Protein AF-A0AAT9GVG2-F1 (afdb_monomer)

Foldseek 3Di:
DDLLVLLLLLLVLLLLLLVLLLVLVVLVVVLVVVVVVVVVVCVVVVVVPPPDDDDDPPVVVVVCVPVVVVNPVSNVSSLVSNLSSLVSQLSSLVSCVVSVQPLVLLNVLSVLLNVLSVLQVVLVVVLVVVVVVLVVVVVVVCPPDVPCPPPDPVSVVSVVVSVVVSVVSNVSSVVSNLSSQLSNLVSQLSVCVRQVQVLSNVLSVQSNPPVRNSVSSVSNSVSSVVSSVVSVVVDDDDDDDDDDDDDDDDDDDDDDDDDDPDDPQKDWDDAWAQEQQQKIKTKIADQAKKFFQWKDWPPDPQIFRAKPPRIDHHGIDIMMTGSGHDPPDDAQDKIWMWIFIADPNDTDIDTHIYGYHD

Organism: NCBI:txid2049879

Mean predicted aligned error: 16.4 Å

Structure (mmCIF, N/CA/C/O backbone):
data_AF-A0AAT9GVG2-F1
#
_entry.id   AF-A0AAT9GVG2-F1
#
loop_
_atom_site.group_PDB
_atom_site.id
_atom_site.type_symbol
_atom_site.label_atom_id
_atom_site.label_alt_id
_atom_site.label_comp_id
_atom_site.label_asym_id
_atom_site.label_entity_id
_atom_site.label_seq_id
_atom_site.pdbx_PDB_ins_code
_atom_site.Cartn_x
_atom_site.Cartn_y
_atom_site.Cartn_z
_atom_site.occupancy
_atom_site.B_iso_or_equiv
_atom_site.auth_seq_id
_atom_site.auth_comp_id
_atom_site.auth_asym_id
_atom_site.auth_atom_id
_atom_site.pdbx_PDB_model_num
ATOM 1 N N . MET A 1 1 ? 10.529 4.374 26.647 1.00 57.53 1 MET A N 1
ATOM 2 C CA . MET A 1 1 ? 9.261 4.669 25.937 1.00 57.53 1 MET A CA 1
ATOM 3 C C . MET A 1 1 ? 8.290 3.541 26.241 1.00 57.53 1 MET A C 1
ATOM 5 O O . MET A 1 1 ? 8.747 2.407 26.276 1.00 57.53 1 MET A O 1
ATOM 9 N N . SER A 1 2 ? 7.011 3.816 26.514 1.00 78.25 2 SER A N 1
ATOM 10 C CA . SER A 1 2 ? 6.023 2.747 26.730 1.00 78.25 2 SER A CA 1
ATOM 11 C C . SER A 1 2 ? 5.858 1.912 25.454 1.00 78.25 2 SER A C 1
ATOM 13 O O . SER A 1 2 ? 5.931 2.456 24.349 1.00 78.25 2 SER A O 1
ATOM 15 N N . SER A 1 3 ? 5.631 0.603 25.593 1.00 78.50 3 SER A N 1
ATOM 16 C CA . SER A 1 3 ? 5.432 -0.319 24.461 1.00 78.50 3 SER A CA 1
ATOM 17 C C . SER A 1 3 ? 4.340 0.163 23.496 1.00 78.50 3 SER A C 1
ATOM 19 O O . SER A 1 3 ? 4.503 0.066 22.284 1.00 78.50 3 SER A O 1
ATOM 21 N N . GLN A 1 4 ? 3.290 0.803 24.015 1.00 83.69 4 GLN A N 1
ATOM 22 C CA . GLN A 1 4 ? 2.208 1.385 23.217 1.00 83.69 4 GLN A CA 1
ATOM 23 C C . GLN A 1 4 ? 2.653 2.569 22.344 1.00 83.69 4 GLN A C 1
ATOM 25 O O . GLN A 1 4 ? 2.167 2.722 21.226 1.00 83.69 4 GLN A O 1
ATOM 30 N N . ASN A 1 5 ? 3.598 3.400 22.800 1.00 88.69 5 ASN A N 1
ATOM 31 C CA . ASN A 1 5 ? 4.117 4.492 21.970 1.00 88.69 5 ASN A CA 1
ATOM 32 C C . ASN A 1 5 ? 4.885 3.942 20.763 1.00 88.69 5 ASN A C 1
ATOM 34 O O . ASN A 1 5 ? 4.764 4.477 19.662 1.00 88.69 5 ASN A O 1
ATOM 38 N N . VAL A 1 6 ? 5.633 2.851 20.957 1.00 93.00 6 VAL A N 1
ATOM 39 C CA . VAL A 1 6 ? 6.350 2.155 19.877 1.00 93.00 6 VAL A CA 1
ATOM 40 C C . VAL A 1 6 ? 5.365 1.490 18.913 1.00 93.00 6 VAL A C 1
ATOM 42 O O . VAL A 1 6 ? 5.553 1.565 17.698 1.00 93.00 6 VAL A O 1
ATOM 45 N N . GLU A 1 7 ? 4.292 0.901 19.442 1.00 94.50 7 GLU A N 1
ATOM 46 C CA . GLU A 1 7 ? 3.220 0.275 18.663 1.00 94.50 7 GLU A CA 1
ATOM 47 C C . GLU A 1 7 ? 2.503 1.292 17.771 1.00 94.50 7 GLU A C 1
ATOM 49 O O . GLU A 1 7 ? 2.402 1.114 16.554 1.00 94.50 7 GLU A O 1
ATOM 54 N N . LEU A 1 8 ? 2.082 2.411 18.364 1.00 95.19 8 LEU A N 1
ATOM 55 C CA . LEU A 1 8 ? 1.405 3.494 17.664 1.00 95.19 8 LEU A CA 1
ATOM 56 C C . LEU A 1 8 ? 2.301 4.112 16.589 1.00 95.19 8 LEU A C 1
ATOM 58 O O . LEU A 1 8 ? 1.841 4.430 15.491 1.00 95.19 8 LEU A O 1
ATOM 62 N N . GLU A 1 9 ? 3.591 4.268 16.880 1.00 96.19 9 GLU A N 1
ATOM 63 C CA . GLU A 1 9 ? 4.558 4.741 15.898 1.00 96.19 9 GLU A CA 1
ATOM 64 C C . GLU A 1 9 ? 4.745 3.736 14.750 1.00 96.19 9 GLU A C 1
ATOM 66 O O . GLU A 1 9 ? 4.806 4.140 13.587 1.00 96.19 9 GLU A O 1
ATOM 71 N N . GLY A 1 10 ? 4.784 2.434 15.050 1.00 97.38 10 GLY A N 1
ATOM 72 C CA . GLY A 1 10 ? 4.817 1.363 14.053 1.00 97.38 10 GLY A CA 1
ATOM 73 C C . GLY A 1 10 ? 3.625 1.437 13.099 1.00 97.38 10 GLY A C 1
ATOM 74 O O . GLY A 1 10 ? 3.808 1.494 11.883 1.00 97.38 10 GLY A O 1
ATOM 75 N N . LEU A 1 11 ? 2.412 1.549 13.644 1.00 97.88 11 LEU A N 1
ATOM 76 C CA . LEU A 1 11 ? 1.181 1.692 12.862 1.00 97.88 11 LEU A CA 1
ATOM 77 C C . LEU A 1 11 ? 1.143 2.985 12.041 1.00 97.88 11 LEU A C 1
ATOM 79 O O . LEU A 1 11 ? 0.739 2.962 10.879 1.00 97.88 11 LEU A O 1
ATOM 83 N N . ARG A 1 12 ? 1.604 4.113 12.596 1.00 98.00 12 ARG A N 1
ATOM 84 C CA . ARG A 1 12 ? 1.715 5.383 11.854 1.00 98.00 12 ARG A CA 1
ATOM 85 C C . ARG A 1 12 ? 2.668 5.266 10.669 1.00 98.00 12 ARG A C 1
ATOM 87 O O . ARG A 1 12 ? 2.360 5.771 9.592 1.00 98.00 12 ARG A O 1
ATOM 94 N N . LYS A 1 13 ? 3.797 4.571 10.838 1.00 98.25 13 LYS A N 1
ATOM 95 C CA . LYS A 1 13 ? 4.721 4.287 9.733 1.00 98.25 13 LYS A CA 1
ATOM 96 C C . LYS A 1 13 ? 4.086 3.399 8.671 1.00 98.25 13 LYS A C 1
ATOM 98 O O . LYS A 1 13 ? 4.241 3.704 7.494 1.00 98.25 13 LYS A O 1
ATOM 103 N N . LEU A 1 14 ? 3.326 2.373 9.067 1.00 98.44 14 LEU A N 1
ATOM 104 C CA . LEU A 1 14 ? 2.574 1.553 8.115 1.00 98.44 14 LEU A CA 1
ATOM 105 C C . LEU A 1 14 ? 1.556 2.384 7.329 1.00 98.44 14 LEU A C 1
ATOM 107 O O . LEU A 1 14 ? 1.507 2.297 6.107 1.00 98.44 14 LEU A O 1
ATOM 111 N N . LYS A 1 15 ? 0.787 3.238 8.013 1.00 98.31 15 LYS A N 1
ATOM 112 C CA . LYS A 1 15 ? -0.209 4.111 7.379 1.00 98.31 15 LYS A CA 1
ATOM 113 C C . LYS A 1 15 ? 0.439 5.039 6.354 1.00 98.31 15 LYS A C 1
ATOM 115 O O . LYS A 1 15 ? -0.026 5.127 5.222 1.00 98.31 15 LYS A O 1
ATOM 120 N N . ASN A 1 16 ? 1.503 5.735 6.748 1.00 98.06 16 ASN A N 1
ATOM 121 C CA . ASN A 1 16 ? 2.186 6.673 5.862 1.00 98.06 16 ASN A CA 1
ATOM 122 C C . ASN A 1 16 ? 2.872 5.944 4.699 1.00 98.06 16 ASN A C 1
ATOM 124 O O . ASN A 1 16 ? 2.808 6.418 3.570 1.00 98.06 16 ASN A O 1
ATOM 128 N N . GLY A 1 17 ? 3.454 4.768 4.950 1.00 98.31 17 GLY A N 1
ATOM 129 C CA . GLY A 1 17 ? 4.019 3.922 3.902 1.00 98.31 17 GLY A CA 1
ATOM 130 C C . GLY A 1 17 ? 2.972 3.470 2.881 1.00 98.31 17 GLY A C 1
ATOM 131 O O . GLY A 1 17 ? 3.205 3.583 1.680 1.00 98.31 17 GLY A O 1
ATOM 132 N N . ALA A 1 18 ? 1.790 3.049 3.342 1.00 98.31 18 ALA A N 1
ATOM 133 C CA . ALA A 1 18 ? 0.671 2.688 2.471 1.00 98.31 18 ALA A CA 1
ATOM 134 C C . ALA A 1 18 ? 0.171 3.881 1.639 1.00 98.31 18 ALA A C 1
ATOM 136 O O . ALA A 1 18 ? -0.109 3.719 0.456 1.00 98.31 18 ALA A O 1
ATOM 137 N N . LEU A 1 19 ? 0.112 5.086 2.221 1.00 98.44 19 LEU A N 1
ATOM 138 C CA . LEU A 1 19 ? -0.257 6.304 1.492 1.00 98.44 19 LEU A CA 1
ATOM 139 C C . LEU A 1 19 ? 0.747 6.639 0.382 1.00 98.44 19 LEU A C 1
ATOM 141 O O . LEU A 1 19 ? 0.343 6.948 -0.734 1.00 98.44 19 LEU A O 1
ATOM 145 N N . LEU A 1 20 ? 2.046 6.590 0.684 1.00 98.38 20 LEU A N 1
ATOM 146 C CA . LEU A 1 20 ? 3.089 6.871 -0.305 1.00 98.38 20 LEU A CA 1
ATOM 147 C C . LEU A 1 20 ? 3.081 5.842 -1.439 1.00 98.38 20 LEU A C 1
ATOM 149 O O . LEU A 1 20 ? 3.167 6.232 -2.601 1.00 98.38 20 LEU A O 1
ATOM 153 N N . SER A 1 21 ? 2.899 4.561 -1.105 1.00 97.69 21 SER A N 1
ATOM 154 C CA . SER A 1 21 ? 2.793 3.476 -2.094 1.00 97.69 21 SER A CA 1
ATOM 155 C C . SER A 1 21 ? 1.546 3.654 -2.972 1.00 97.69 21 SER A C 1
ATOM 157 O O . SER A 1 21 ? 1.618 3.540 -4.190 1.00 97.69 21 SER A O 1
ATOM 159 N N . LEU A 1 22 ? 0.410 4.055 -2.384 1.00 97.81 22 LEU A N 1
ATOM 160 C CA . LEU A 1 22 ? -0.803 4.394 -3.135 1.00 97.81 22 LEU A CA 1
ATOM 161 C C . LEU A 1 22 ? -0.560 5.534 -4.138 1.00 97.81 22 LEU A C 1
ATOM 163 O O . LEU A 1 22 ? -0.928 5.419 -5.305 1.00 97.81 22 LEU A O 1
ATOM 167 N N . ILE A 1 23 ? 0.054 6.634 -3.693 1.00 97.69 23 ILE A N 1
ATOM 168 C CA . ILE A 1 23 ? 0.337 7.794 -4.554 1.00 97.69 23 ILE A CA 1
ATOM 169 C C . ILE A 1 23 ? 1.301 7.403 -5.679 1.00 97.69 23 ILE A C 1
ATOM 171 O O . ILE A 1 23 ? 1.073 7.766 -6.831 1.00 97.69 23 ILE A O 1
ATOM 175 N N . SER A 1 24 ? 2.347 6.642 -5.354 1.00 96.56 24 SER A N 1
ATOM 176 C CA . SER A 1 24 ? 3.310 6.114 -6.321 1.00 96.56 24 SER A CA 1
ATOM 177 C C . SER A 1 24 ? 2.626 5.286 -7.414 1.00 96.56 24 SER A C 1
ATOM 179 O O . SER A 1 24 ? 2.793 5.573 -8.600 1.00 96.56 24 SER A O 1
ATOM 181 N N . GLN A 1 25 ? 1.772 4.328 -7.043 1.00 95.44 25 GLN A N 1
ATOM 182 C CA . GLN A 1 25 ? 1.062 3.494 -8.015 1.00 95.44 25 GLN A CA 1
ATOM 183 C C . GLN A 1 25 ? 0.109 4.299 -8.906 1.00 95.44 25 GLN A C 1
ATOM 185 O O . GLN A 1 25 ? 0.056 4.064 -10.113 1.00 95.44 25 GLN A O 1
ATOM 190 N N . ILE A 1 26 ? -0.602 5.286 -8.349 1.00 95.69 26 ILE A N 1
ATOM 191 C CA . ILE A 1 26 ? -1.456 6.184 -9.141 1.00 95.69 26 ILE A CA 1
ATOM 192 C C . ILE A 1 26 ? -0.618 6.963 -10.162 1.00 95.69 26 ILE A C 1
ATOM 194 O O . ILE A 1 26 ? -1.009 7.057 -11.326 1.00 95.69 26 ILE A O 1
ATOM 198 N N . LEU A 1 27 ? 0.544 7.490 -9.763 1.00 94.88 27 LEU A N 1
ATOM 199 C CA . LEU A 1 27 ? 1.437 8.195 -10.683 1.00 94.88 27 LEU A CA 1
ATOM 200 C C . LEU A 1 27 ? 1.956 7.275 -11.795 1.00 94.88 27 LEU A C 1
ATOM 202 O O . LEU A 1 27 ? 1.945 7.679 -12.956 1.00 94.88 27 LEU A O 1
ATOM 206 N N . ILE A 1 28 ? 2.336 6.034 -11.477 1.00 91.94 28 ILE A N 1
ATOM 207 C CA . ILE A 1 28 ? 2.760 5.045 -12.480 1.00 91.94 28 ILE A CA 1
ATOM 208 C C . ILE A 1 28 ? 1.632 4.770 -13.482 1.00 91.94 28 ILE A C 1
ATOM 210 O O . ILE A 1 28 ? 1.873 4.793 -14.688 1.00 91.94 28 ILE A O 1
ATOM 214 N N . ILE A 1 29 ? 0.396 4.568 -13.014 1.00 92.62 29 ILE A N 1
ATOM 215 C CA . ILE A 1 29 ? -0.769 4.354 -13.888 1.00 92.62 29 ILE A CA 1
ATOM 216 C C . ILE A 1 29 ? -0.978 5.556 -14.820 1.00 92.62 29 ILE A C 1
ATOM 218 O O . ILE A 1 29 ? -1.178 5.374 -16.022 1.00 92.62 29 ILE A O 1
ATOM 222 N N . LEU A 1 30 ? -0.886 6.783 -14.298 1.00 91.88 30 LEU A N 1
ATOM 223 C CA . LEU A 1 30 ? -1.012 7.999 -15.106 1.00 91.88 30 LEU A CA 1
ATOM 224 C C . LEU A 1 30 ? 0.092 8.106 -16.164 1.00 91.88 30 LEU A C 1
ATOM 226 O O . LEU A 1 30 ? -0.199 8.452 -17.309 1.00 91.88 30 LEU A O 1
ATOM 230 N N . VAL A 1 31 ? 1.336 7.764 -15.814 1.00 89.81 31 VAL A N 1
ATOM 231 C CA . VAL A 1 31 ? 2.444 7.713 -16.778 1.00 89.81 31 VAL A CA 1
ATOM 232 C C . VAL A 1 31 ? 2.159 6.691 -17.872 1.00 89.81 31 VAL A C 1
ATOM 234 O O . VAL A 1 31 ? 2.317 7.007 -19.048 1.00 89.81 31 VAL A O 1
ATOM 237 N N . ILE A 1 32 ? 1.709 5.488 -17.511 1.00 89.44 32 ILE A N 1
ATOM 238 C CA . ILE A 1 32 ? 1.383 4.434 -18.475 1.00 89.44 32 ILE A CA 1
ATOM 239 C C . ILE A 1 32 ? 0.301 4.922 -19.451 1.00 89.44 32 ILE A C 1
ATOM 241 O O . ILE A 1 32 ? 0.486 4.830 -20.664 1.00 89.44 32 ILE A O 1
ATOM 245 N N . ILE A 1 33 ? -0.790 5.511 -18.950 1.00 90.56 33 ILE A N 1
ATOM 246 C CA . ILE A 1 33 ? -1.871 6.068 -19.783 1.00 90.56 33 ILE A CA 1
ATOM 247 C C . ILE A 1 33 ? -1.346 7.175 -20.710 1.00 90.56 33 ILE A C 1
ATOM 249 O O . ILE A 1 33 ? -1.688 7.205 -21.896 1.00 90.56 33 ILE A O 1
ATOM 253 N N . ALA A 1 34 ? -0.490 8.067 -20.207 1.00 86.81 34 ALA A N 1
ATOM 254 C CA . ALA A 1 34 ? 0.102 9.137 -21.006 1.00 86.81 34 ALA A CA 1
ATOM 255 C C . ALA A 1 34 ? 1.000 8.582 -22.128 1.00 86.81 34 ALA A C 1
ATOM 257 O O . ALA A 1 34 ? 0.882 9.001 -23.277 1.00 86.81 34 ALA A O 1
ATOM 258 N N . VAL A 1 35 ? 1.837 7.584 -21.828 1.00 84.56 35 VAL A N 1
ATOM 259 C CA . VAL A 1 35 ? 2.712 6.932 -22.816 1.00 84.56 35 VAL A CA 1
ATOM 260 C C . VAL A 1 35 ? 1.895 6.202 -23.886 1.00 84.56 35 VAL A C 1
ATOM 262 O O . VAL A 1 35 ? 2.183 6.349 -25.076 1.00 84.56 35 VAL A O 1
ATOM 265 N N . TYR A 1 36 ? 0.849 5.462 -23.502 1.00 87.12 36 TYR A N 1
ATOM 266 C CA . TYR A 1 36 ? -0.016 4.757 -24.457 1.00 87.12 36 TYR A CA 1
ATOM 267 C C . TYR A 1 36 ? -0.832 5.711 -25.332 1.00 87.12 36 TYR A C 1
ATOM 269 O O . TYR A 1 36 ? -0.872 5.534 -26.550 1.00 87.12 36 TYR A O 1
ATOM 277 N N . SER A 1 37 ? -1.458 6.733 -24.742 1.00 84.69 37 SER A N 1
ATOM 278 C CA . SER A 1 37 ? -2.256 7.712 -25.496 1.00 84.69 37 SER A CA 1
ATOM 279 C C . SER A 1 37 ? -1.403 8.484 -26.501 1.00 84.69 37 SER A C 1
ATOM 281 O O . SER A 1 37 ? -1.823 8.703 -27.638 1.00 84.69 37 SER A O 1
ATOM 283 N N . LEU A 1 38 ? -0.165 8.810 -26.128 1.00 79.75 38 LEU A N 1
ATOM 284 C CA . LEU A 1 38 ? 0.776 9.451 -27.027 1.00 79.75 38 LEU A CA 1
ATOM 285 C C . LEU A 1 38 ? 1.262 8.512 -28.137 1.00 79.75 38 LEU A C 1
ATOM 287 O O . LEU A 1 38 ? 1.299 8.914 -29.297 1.00 79.75 38 LEU A O 1
ATOM 291 N N . SER A 1 39 ? 1.600 7.264 -27.804 1.00 78.19 39 SER A N 1
ATOM 292 C CA . SER A 1 39 ? 2.000 6.257 -28.799 1.00 78.19 39 SER A CA 1
ATOM 293 C C . SER A 1 39 ? 0.900 6.050 -29.844 1.00 78.19 39 SER A C 1
ATOM 295 O O . SER A 1 39 ? 1.178 5.990 -31.041 1.00 78.19 39 SER A O 1
ATOM 297 N N . TYR A 1 40 ? -0.363 6.028 -29.408 1.00 78.81 40 TYR A N 1
ATOM 298 C CA . TYR A 1 40 ? -1.521 5.954 -30.296 1.00 78.81 40 TYR A CA 1
ATOM 299 C C . TYR A 1 40 ? -1.650 7.192 -31.201 1.00 78.81 40 TYR A C 1
ATOM 301 O O . TYR A 1 40 ? -1.859 7.050 -32.406 1.00 78.81 40 TYR A O 1
ATOM 309 N N . LEU A 1 41 ? -1.462 8.401 -30.655 1.00 79.75 41 LEU A N 1
ATOM 310 C CA . LEU A 1 41 ? -1.455 9.641 -31.440 1.00 79.75 41 LEU A CA 1
ATOM 311 C C . LEU A 1 41 ? -0.341 9.638 -32.502 1.00 79.75 41 LEU A C 1
ATOM 313 O O . LEU A 1 41 ? -0.583 10.040 -33.639 1.00 79.75 41 LEU A O 1
ATOM 317 N N . PHE A 1 42 ? 0.854 9.145 -32.159 1.00 69.88 42 PHE A N 1
ATOM 318 C CA . PHE A 1 42 ? 1.966 9.004 -33.105 1.00 69.88 42 PHE A CA 1
ATOM 319 C C . PHE A 1 42 ? 1.635 8.054 -34.254 1.00 69.88 42 PHE A C 1
ATOM 321 O O . PHE A 1 42 ? 1.925 8.381 -35.401 1.00 69.88 42 PHE A O 1
ATOM 328 N N . ILE A 1 43 ? 1.004 6.910 -33.977 1.00 74.38 43 ILE A N 1
ATOM 329 C CA . ILE A 1 43 ? 0.570 5.977 -35.026 1.00 74.38 43 ILE A CA 1
ATOM 330 C C . ILE A 1 43 ? -0.456 6.662 -35.944 1.00 74.38 43 ILE A C 1
ATOM 332 O O . ILE A 1 43 ? -0.326 6.601 -37.164 1.00 74.38 43 ILE A O 1
ATOM 336 N N . LEU A 1 44 ? -1.425 7.387 -35.379 1.00 73.50 44 LEU A N 1
ATOM 337 C CA . LEU A 1 44 ? -2.475 8.064 -36.147 1.00 73.50 44 LEU A CA 1
ATOM 338 C C . LEU A 1 44 ? -1.939 9.196 -37.050 1.00 73.50 44 LEU A C 1
ATOM 340 O O . LEU A 1 44 ? -2.402 9.359 -38.180 1.00 73.50 44 LEU A O 1
ATOM 344 N N . LEU A 1 45 ? -0.948 9.960 -36.576 1.00 72.62 45 LEU A N 1
ATOM 345 C CA . LEU A 1 45 ? -0.292 11.034 -37.341 1.00 72.62 45 LEU A CA 1
ATOM 346 C C . LEU A 1 45 ? 0.791 10.515 -38.309 1.00 72.62 45 LEU A C 1
ATOM 348 O O . LEU A 1 45 ? 1.036 11.115 -39.354 1.00 72.62 45 LEU A O 1
ATOM 352 N N . GLY A 1 46 ? 1.441 9.396 -37.984 1.00 63.66 46 GLY A N 1
ATOM 353 C CA . GLY A 1 46 ? 2.451 8.761 -38.835 1.00 63.66 46 GLY A CA 1
ATOM 354 C C . GLY A 1 46 ? 1.851 8.082 -40.068 1.00 63.66 46 GLY A C 1
ATOM 355 O O . GLY A 1 46 ? 2.455 8.089 -41.137 1.00 63.66 46 GLY A O 1
ATOM 356 N N . ILE A 1 47 ? 0.624 7.560 -39.964 1.00 55.75 47 ILE A N 1
ATOM 357 C CA . ILE A 1 47 ? -0.085 6.947 -41.099 1.00 55.75 47 ILE A CA 1
ATOM 358 C C . ILE A 1 47 ? -0.477 7.995 -42.163 1.00 55.75 47 ILE A C 1
ATOM 360 O O . ILE A 1 47 ? -0.598 7.657 -43.339 1.00 55.75 47 ILE A O 1
ATOM 364 N N . SER A 1 48 ? -0.605 9.277 -41.806 1.00 54.22 48 SER A N 1
ATOM 365 C CA . SER A 1 48 ? -0.994 10.353 -42.735 1.00 54.22 48 SER A CA 1
ATOM 366 C C . SER A 1 48 ? 0.172 11.026 -43.480 1.00 54.22 48 SER A C 1
ATOM 368 O O . SER A 1 48 ? -0.069 11.908 -44.301 1.00 54.22 48 SER A O 1
ATOM 370 N N . SER A 1 49 ? 1.424 10.603 -43.259 1.00 52.47 49 SER A N 1
ATOM 371 C CA . SER A 1 49 ? 2.626 11.199 -43.882 1.00 52.47 49 SER A CA 1
ATOM 372 C C . SER A 1 49 ? 3.378 10.272 -44.856 1.00 52.47 49 SER A C 1
ATOM 374 O O . SER A 1 49 ? 4.436 10.634 -45.367 1.00 52.47 49 SER A O 1
ATOM 376 N N . ALA A 1 50 ? 2.812 9.110 -45.202 1.00 51.69 50 ALA A N 1
ATOM 377 C CA . ALA A 1 50 ? 3.442 8.118 -46.082 1.00 51.69 50 ALA A CA 1
ATOM 378 C C . ALA A 1 50 ? 3.470 8.474 -47.592 1.00 51.69 50 ALA A C 1
ATOM 380 O O . ALA A 1 50 ? 3.861 7.632 -48.397 1.00 51.69 50 ALA A O 1
ATOM 381 N N . SER A 1 51 ? 3.080 9.686 -48.010 1.00 51.88 51 SER A N 1
ATOM 382 C CA . SER A 1 51 ? 2.891 10.009 -49.439 1.00 51.88 51 SER A CA 1
ATOM 383 C C . SER A 1 51 ? 3.623 11.239 -49.989 1.00 51.88 51 SER A C 1
ATOM 385 O O . SER A 1 51 ? 3.344 11.630 -51.119 1.00 51.88 51 SER A O 1
ATOM 387 N N . SER A 1 52 ? 4.595 11.839 -49.294 1.00 49.75 52 SER A N 1
ATOM 388 C CA . SER A 1 52 ? 5.409 12.890 -49.932 1.00 49.75 52 SER A CA 1
ATOM 389 C C . SER A 1 52 ? 6.830 12.982 -49.385 1.00 49.75 52 SER A C 1
ATOM 391 O O . SER A 1 52 ? 7.064 13.187 -48.198 1.00 49.75 52 SER A O 1
ATOM 393 N N . SER A 1 53 ? 7.769 12.827 -50.310 1.00 56.94 53 SER A N 1
ATOM 394 C CA . SER A 1 53 ? 9.216 12.932 -50.174 1.00 56.94 53 SER A CA 1
ATOM 395 C C . SER A 1 53 ? 9.706 14.160 -49.390 1.00 56.94 53 SER A C 1
ATOM 397 O O . SER A 1 53 ? 9.275 15.284 -49.630 1.00 56.94 53 SER A O 1
ATOM 399 N N . SER A 1 54 ? 10.714 13.909 -48.546 1.00 57.69 54 SER A N 1
ATOM 400 C CA . SER A 1 54 ? 11.835 14.808 -48.215 1.00 57.69 54 SER A CA 1
ATOM 401 C C . SER A 1 54 ? 11.565 16.121 -47.467 1.00 57.69 54 SER A C 1
ATOM 403 O O . SER A 1 54 ? 12.130 17.157 -47.810 1.00 57.69 54 SER A O 1
ATOM 405 N N . GLY A 1 55 ? 10.821 16.072 -46.364 1.00 55.97 55 GLY A N 1
ATOM 406 C CA . GLY A 1 55 ? 10.885 17.127 -45.351 1.00 55.97 55 GLY A CA 1
ATOM 407 C C . GLY A 1 55 ? 10.214 16.689 -44.061 1.00 55.97 55 GLY A C 1
ATOM 408 O O . GLY A 1 55 ? 8.991 16.713 -43.982 1.00 55.97 55 GLY A O 1
ATOM 409 N N . LEU A 1 56 ? 10.992 16.273 -43.054 1.00 55.09 56 LEU A N 1
ATOM 410 C CA . LEU A 1 56 ? 10.447 16.087 -41.707 1.00 55.09 56 LEU A CA 1
ATOM 411 C C . LEU A 1 56 ? 9.826 17.422 -41.259 1.00 55.09 56 LEU A C 1
ATOM 413 O O . LEU A 1 56 ? 10.550 18.420 -41.205 1.00 55.09 56 LEU A O 1
ATOM 417 N N . PRO A 1 57 ? 8.520 17.481 -40.948 1.00 52.66 57 PRO A N 1
ATOM 418 C CA . PRO A 1 57 ? 7.918 18.713 -40.475 1.00 52.66 57 PRO A CA 1
ATOM 419 C C . PRO A 1 57 ? 8.547 19.090 -39.128 1.00 52.66 57 PRO A C 1
ATOM 421 O O . PRO A 1 57 ? 8.595 18.296 -38.186 1.00 52.66 57 PRO A O 1
ATOM 424 N N . SER A 1 58 ? 9.025 20.331 -39.040 1.00 54.19 58 SER A N 1
ATOM 425 C CA . SER A 1 58 ? 9.663 20.946 -37.866 1.00 54.19 58 SER A CA 1
ATOM 426 C C . SER A 1 58 ? 8.769 21.000 -36.617 1.00 54.19 58 SER A C 1
ATOM 428 O O . SER A 1 58 ? 9.224 21.385 -35.545 1.00 54.19 58 SER A O 1
ATOM 430 N N . THR A 1 59 ? 7.514 20.560 -36.718 1.00 51.62 59 THR A N 1
ATOM 431 C CA . THR A 1 59 ? 6.595 20.353 -35.595 1.00 51.62 59 THR A CA 1
ATOM 432 C C . THR A 1 59 ? 6.916 19.096 -34.773 1.00 51.62 59 THR A C 1
ATOM 434 O O . THR A 1 59 ? 6.477 19.009 -33.627 1.00 51.62 59 THR A O 1
ATOM 437 N N . LEU A 1 60 ? 7.736 18.158 -35.278 1.00 49.97 60 LEU A N 1
ATOM 438 C CA . LEU A 1 60 ? 8.204 16.997 -34.501 1.00 49.97 60 LEU A CA 1
ATOM 439 C C . LEU A 1 60 ? 9.315 17.323 -33.483 1.00 49.97 60 LEU A C 1
ATOM 441 O O . LEU A 1 60 ? 9.494 16.554 -32.541 1.00 49.97 60 LEU A O 1
ATOM 445 N N . SER A 1 61 ? 10.052 18.434 -33.621 1.00 49.88 61 SER A N 1
ATOM 446 C CA . SER A 1 61 ? 11.189 18.739 -32.726 1.00 49.88 61 SER A CA 1
ATOM 447 C C . SER A 1 61 ? 10.762 19.270 -31.350 1.00 49.88 61 SER A C 1
ATOM 449 O O . SER A 1 61 ? 11.452 19.052 -30.355 1.00 49.88 61 SER A O 1
ATOM 451 N N . PHE A 1 62 ? 9.589 19.906 -31.255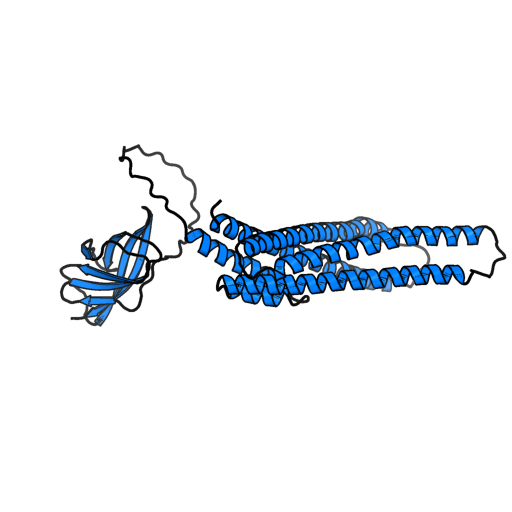 1.00 42.72 62 PHE A N 1
ATOM 452 C CA . PHE A 1 62 ? 9.010 20.325 -29.972 1.00 42.72 62 PHE A CA 1
ATOM 453 C C . PHE A 1 62 ? 8.326 19.164 -29.239 1.00 42.72 62 PHE A C 1
ATOM 455 O O . PHE A 1 62 ? 8.353 19.110 -28.007 1.00 42.72 62 PHE A O 1
ATOM 462 N N . ALA A 1 63 ? 7.781 18.198 -29.987 1.00 47.72 63 ALA A N 1
ATOM 463 C CA . ALA A 1 63 ? 7.225 16.972 -29.429 1.00 47.72 63 ALA A CA 1
ATOM 464 C C . ALA A 1 63 ? 8.316 16.069 -28.829 1.00 47.72 63 ALA A C 1
ATOM 466 O O . ALA A 1 63 ? 8.077 15.423 -27.821 1.00 47.72 63 ALA A O 1
ATOM 467 N N . THR A 1 64 ? 9.541 16.051 -29.352 1.00 47.72 64 THR A N 1
ATOM 468 C CA . THR A 1 64 ? 10.631 15.267 -28.742 1.00 47.72 64 THR A CA 1
ATOM 469 C C . THR A 1 64 ? 11.253 15.942 -27.512 1.00 47.72 64 THR A C 1
ATOM 471 O O . THR A 1 64 ? 11.602 15.244 -26.561 1.00 47.72 64 THR A O 1
ATOM 474 N N . GLY A 1 65 ? 11.336 17.279 -27.469 1.00 47.53 65 GLY A N 1
ATOM 475 C CA . GLY A 1 65 ? 11.963 18.015 -26.358 1.00 47.53 65 GLY A CA 1
ATOM 476 C C . GLY A 1 65 ? 11.107 18.145 -25.088 1.00 47.53 65 GLY A C 1
ATOM 477 O O . GLY A 1 65 ? 11.591 17.887 -23.987 1.00 47.53 65 GLY A O 1
ATOM 478 N N . GLY A 1 66 ? 9.828 18.519 -25.218 1.00 51.41 66 GLY A N 1
ATOM 479 C CA . GLY A 1 66 ? 8.938 18.697 -24.058 1.00 51.41 66 GLY A CA 1
ATOM 480 C C . GLY A 1 66 ? 8.415 17.378 -23.481 1.00 51.41 66 GLY A C 1
ATOM 481 O O . GLY A 1 66 ? 8.280 17.228 -22.268 1.00 51.41 66 GLY A O 1
ATOM 482 N N . ILE A 1 67 ? 8.170 16.396 -24.352 1.00 50.09 67 ILE A N 1
ATOM 483 C CA . ILE A 1 67 ? 7.566 15.113 -23.978 1.00 50.09 67 ILE A CA 1
ATOM 484 C C . ILE A 1 67 ? 8.624 14.132 -23.455 1.00 50.09 67 ILE A C 1
ATOM 486 O O . ILE A 1 67 ? 8.371 13.416 -22.484 1.00 50.09 67 ILE A O 1
ATOM 490 N N . GLY A 1 68 ? 9.839 14.142 -24.018 1.00 52.28 68 GLY A N 1
ATOM 491 C CA . GLY A 1 68 ? 10.946 13.332 -23.500 1.00 52.28 68 GLY A CA 1
ATOM 492 C C . GLY A 1 68 ? 11.224 13.612 -22.019 1.00 52.28 68 GLY A C 1
ATOM 493 O O . GLY A 1 68 ? 11.451 12.688 -21.242 1.00 52.28 68 GLY A O 1
ATOM 494 N N . MET A 1 69 ? 11.094 14.873 -21.594 1.00 54.03 69 MET A N 1
ATOM 495 C CA . MET A 1 69 ? 11.306 15.272 -20.201 1.00 54.03 69 MET A CA 1
ATOM 496 C C . MET A 1 69 ? 10.180 14.807 -19.265 1.00 54.03 69 MET A C 1
ATOM 498 O O . MET A 1 69 ? 10.470 14.310 -18.174 1.00 54.03 69 MET A O 1
ATOM 502 N N . SER A 1 70 ? 8.903 14.889 -19.669 1.00 61.38 70 SER A N 1
ATOM 503 C CA . SER A 1 70 ? 7.794 14.398 -18.831 1.00 61.38 70 SER A CA 1
ATOM 504 C C . SER A 1 70 ? 7.822 12.877 -18.657 1.00 61.38 70 SER A C 1
ATOM 506 O O . SER A 1 70 ? 7.519 12.378 -17.576 1.00 61.38 70 SER A O 1
ATOM 508 N N . VAL A 1 71 ? 8.250 12.137 -19.685 1.00 67.69 71 VAL A N 1
ATOM 509 C CA . VAL A 1 71 ? 8.369 10.670 -19.630 1.00 67.69 71 VAL A CA 1
ATOM 510 C C . VAL A 1 71 ? 9.465 10.220 -18.659 1.00 67.69 71 VAL A C 1
ATOM 512 O O . VAL A 1 71 ? 9.392 9.111 -18.148 1.00 67.69 71 VAL A O 1
ATOM 515 N N . ILE A 1 72 ? 10.445 11.069 -18.340 1.00 74.50 72 ILE A N 1
ATOM 516 C CA . ILE A 1 72 ? 11.539 10.725 -17.419 1.00 74.50 72 ILE A CA 1
ATOM 517 C C . ILE A 1 72 ? 11.236 11.183 -15.985 1.00 74.50 72 ILE A C 1
ATOM 519 O O . ILE A 1 72 ? 11.457 10.431 -15.034 1.00 74.50 72 ILE A O 1
ATOM 523 N N . ILE A 1 73 ? 10.704 12.397 -15.805 1.00 82.88 73 ILE A N 1
ATOM 524 C CA . ILE A 1 73 ? 10.527 12.991 -14.470 1.00 82.88 73 ILE A CA 1
ATOM 525 C C . ILE A 1 73 ? 9.480 12.233 -13.643 1.00 82.88 73 ILE A C 1
ATOM 527 O O . ILE A 1 73 ? 9.733 11.915 -12.480 1.00 82.88 73 ILE A O 1
ATOM 531 N N . PHE A 1 74 ? 8.313 11.919 -14.213 1.00 86.19 74 PHE A N 1
ATOM 532 C CA . PHE A 1 74 ? 7.236 11.279 -13.449 1.00 86.19 74 PHE A CA 1
ATOM 533 C C . PHE A 1 74 ? 7.587 9.860 -12.965 1.00 86.19 74 PHE A C 1
ATOM 535 O O . PHE A 1 74 ? 7.330 9.574 -11.790 1.00 86.19 74 PHE A O 1
ATOM 542 N N . PRO A 1 75 ? 8.223 8.981 -13.769 1.00 89.25 75 PRO A N 1
ATOM 543 C CA . PRO A 1 75 ? 8.742 7.708 -13.268 1.00 89.25 75 PRO A CA 1
ATOM 544 C C . PRO A 1 75 ? 9.752 7.862 -12.141 1.00 89.25 75 PRO A C 1
ATOM 546 O O . PRO A 1 75 ? 9.672 7.121 -11.168 1.00 89.25 75 PRO A O 1
ATOM 549 N N . LEU A 1 76 ? 10.666 8.835 -12.231 1.00 91.38 76 LEU A N 1
ATOM 550 C CA . LEU A 1 76 ? 11.652 9.079 -11.176 1.00 91.38 76 LEU A CA 1
ATOM 551 C C . LEU A 1 76 ? 10.983 9.499 -9.864 1.00 91.38 76 LEU A C 1
ATOM 553 O O . LEU A 1 76 ? 11.313 8.961 -8.809 1.00 91.38 76 LEU A O 1
ATOM 557 N N . VAL A 1 77 ? 10.014 10.417 -9.917 1.00 94.75 77 VAL A N 1
ATOM 558 C CA . VAL A 1 77 ? 9.255 10.834 -8.727 1.00 94.75 77 VAL A CA 1
ATOM 559 C C . VAL A 1 77 ? 8.475 9.656 -8.142 1.00 94.75 77 VAL A C 1
ATOM 561 O O . VAL A 1 77 ? 8.530 9.431 -6.934 1.00 94.75 77 VAL A O 1
ATOM 564 N N . SER A 1 78 ? 7.801 8.873 -8.987 1.00 94.94 78 SER A N 1
ATOM 565 C CA . SER A 1 78 ? 7.043 7.691 -8.552 1.00 94.94 78 SER A CA 1
ATOM 566 C C . SER A 1 78 ? 7.955 6.668 -7.878 1.00 94.94 78 SER A C 1
ATOM 568 O O . SER A 1 78 ? 7.660 6.197 -6.788 1.00 94.94 78 SER A O 1
ATOM 570 N N . LEU A 1 79 ? 9.121 6.407 -8.468 1.00 95.38 79 LEU A N 1
ATOM 571 C CA . LEU A 1 79 ? 10.128 5.499 -7.930 1.00 95.38 79 LEU A CA 1
ATOM 572 C C . LEU A 1 79 ? 10.629 5.934 -6.548 1.00 95.38 79 LEU A C 1
ATOM 574 O O . LEU A 1 79 ? 10.752 5.108 -5.646 1.00 95.38 79 LEU A O 1
ATOM 578 N N . ILE A 1 80 ? 10.899 7.229 -6.364 1.00 97.06 80 ILE A N 1
ATOM 579 C CA . ILE A 1 80 ? 11.321 7.776 -5.068 1.00 97.06 80 ILE A CA 1
ATOM 580 C C . ILE A 1 80 ? 10.212 7.587 -4.027 1.00 97.06 80 ILE A C 1
ATOM 582 O O . ILE A 1 80 ? 10.491 7.148 -2.909 1.00 97.06 80 ILE A O 1
ATOM 586 N N . LEU A 1 81 ? 8.961 7.892 -4.384 1.00 97.88 81 LEU A N 1
ATOM 587 C CA . LEU A 1 81 ? 7.814 7.714 -3.492 1.00 97.88 81 LEU A CA 1
ATOM 588 C C . LEU A 1 81 ? 7.592 6.242 -3.133 1.00 97.88 81 LEU A C 1
ATOM 590 O O . LEU A 1 81 ? 7.345 5.954 -1.964 1.00 97.88 81 LEU A O 1
ATOM 594 N N . GLU A 1 82 ? 7.752 5.324 -4.088 1.00 97.38 82 GLU A N 1
ATOM 595 C CA . GLU A 1 82 ? 7.679 3.881 -3.850 1.00 97.38 82 GLU A CA 1
ATOM 596 C C . GLU A 1 82 ? 8.750 3.439 -2.850 1.00 97.38 82 GLU A C 1
ATOM 598 O O . GLU A 1 82 ? 8.440 2.828 -1.830 1.00 97.38 82 GLU A O 1
ATOM 603 N N . ILE A 1 83 ? 10.015 3.812 -3.080 1.00 97.94 83 ILE A N 1
ATOM 604 C CA . ILE A 1 83 ? 11.125 3.470 -2.179 1.00 97.94 83 ILE A CA 1
ATOM 605 C C . ILE A 1 83 ? 10.837 3.979 -0.763 1.00 97.94 83 ILE A C 1
ATOM 607 O O . ILE A 1 83 ? 10.978 3.228 0.205 1.00 97.94 83 ILE A O 1
ATOM 611 N N . LEU A 1 84 ? 10.410 5.238 -0.627 1.00 98.38 84 LEU A N 1
ATOM 612 C CA . LEU A 1 84 ? 10.058 5.817 0.670 1.00 98.38 84 LEU A CA 1
ATOM 613 C C . LEU A 1 84 ? 8.881 5.074 1.314 1.00 98.38 84 LEU A C 1
ATOM 615 O O . LEU A 1 84 ? 8.952 4.734 2.499 1.00 98.38 84 LEU A O 1
ATOM 619 N N . GLY A 1 85 ? 7.838 4.769 0.540 1.00 98.25 85 GLY A N 1
ATOM 620 C CA . GLY A 1 85 ? 6.673 4.007 0.977 1.00 98.25 85 GLY A CA 1
ATOM 621 C C . GLY A 1 85 ? 7.062 2.648 1.550 1.00 98.25 85 GLY A C 1
ATOM 622 O O . GLY A 1 85 ? 6.757 2.351 2.709 1.00 98.25 85 GLY A O 1
ATOM 623 N N . ILE A 1 86 ? 7.836 1.865 0.798 1.00 98.38 86 ILE A N 1
ATOM 624 C CA . ILE A 1 86 ? 8.283 0.533 1.211 1.00 98.38 86 ILE A CA 1
ATOM 625 C C . ILE A 1 86 ? 9.250 0.587 2.400 1.00 98.38 86 ILE A C 1
ATOM 627 O O . ILE A 1 86 ? 9.157 -0.246 3.306 1.00 98.38 86 ILE A O 1
ATOM 631 N N . VAL A 1 87 ? 10.151 1.573 2.472 1.00 98.50 87 VAL A N 1
ATOM 632 C CA . VAL A 1 87 ? 11.027 1.761 3.645 1.00 98.50 87 VAL A CA 1
ATOM 633 C C . VAL A 1 87 ? 10.203 2.047 4.904 1.00 98.50 87 VAL A C 1
ATOM 635 O O . VAL A 1 87 ? 10.487 1.481 5.969 1.00 98.50 87 VAL A O 1
ATOM 638 N N . MET A 1 88 ? 9.163 2.881 4.800 1.00 98.25 88 MET A N 1
ATOM 639 C CA . MET A 1 88 ? 8.253 3.163 5.913 1.00 98.25 88 MET A CA 1
ATOM 640 C C . MET A 1 88 ? 7.443 1.927 6.312 1.00 98.25 88 MET A C 1
ATOM 642 O O . MET A 1 88 ? 7.378 1.628 7.507 1.00 98.25 88 MET A O 1
ATOM 646 N N . LEU A 1 89 ? 6.915 1.166 5.345 1.00 98.44 89 LEU A N 1
ATOM 647 C CA . LEU A 1 89 ? 6.233 -0.109 5.595 1.00 98.44 89 LEU A CA 1
ATOM 648 C C . LEU A 1 89 ? 7.157 -1.092 6.328 1.00 98.44 89 LEU A C 1
ATOM 650 O O . LEU A 1 89 ? 6.837 -1.560 7.421 1.00 98.44 89 LEU A O 1
ATOM 654 N N . ARG A 1 90 ? 8.363 -1.333 5.796 1.00 98.38 90 ARG A N 1
ATOM 655 C CA . ARG A 1 90 ? 9.375 -2.213 6.404 1.00 98.38 90 ARG A CA 1
ATOM 656 C C . ARG A 1 90 ? 9.710 -1.793 7.834 1.00 98.38 90 ARG A C 1
ATOM 658 O O . ARG A 1 90 ? 9.822 -2.644 8.717 1.00 98.38 90 ARG A O 1
ATOM 665 N N . SER A 1 91 ? 9.889 -0.490 8.071 1.00 98.19 91 SER A N 1
ATOM 666 C CA . SER A 1 91 ? 10.164 0.043 9.408 1.00 98.19 91 SER A CA 1
ATOM 667 C C . SER A 1 91 ? 8.976 -0.145 10.353 1.00 98.19 91 SER A C 1
ATOM 669 O O . SER A 1 91 ? 9.192 -0.528 11.501 1.00 98.19 91 SER A O 1
ATOM 671 N N . GLY A 1 92 ? 7.746 0.082 9.882 1.00 98.25 92 GLY A N 1
ATOM 672 C CA . GLY A 1 92 ? 6.521 -0.129 10.653 1.00 98.25 92 GLY A CA 1
ATOM 673 C C . GLY A 1 92 ? 6.345 -1.587 11.079 1.00 98.25 92 GLY A C 1
ATOM 674 O O . GLY A 1 92 ? 6.207 -1.856 12.270 1.00 98.25 92 GLY A O 1
ATOM 675 N N . TYR A 1 93 ? 6.471 -2.538 10.144 1.00 98.44 93 TYR A N 1
ATOM 676 C CA . TYR A 1 93 ? 6.429 -3.971 10.468 1.00 98.44 93 TYR A CA 1
ATOM 677 C C . TYR A 1 93 ? 7.556 -4.387 11.407 1.00 98.44 93 TYR A C 1
ATOM 679 O O . TYR A 1 93 ? 7.342 -5.229 12.270 1.00 98.44 93 TYR A O 1
ATOM 687 N N . GLY A 1 94 ? 8.750 -3.802 11.257 1.00 98.06 94 GLY A N 1
ATOM 688 C CA . GLY A 1 94 ? 9.859 -4.025 12.180 1.00 98.06 94 GLY A CA 1
ATOM 689 C C . GLY A 1 94 ? 9.477 -3.689 13.617 1.00 98.06 94 GLY A C 1
ATOM 690 O O . GLY A 1 94 ? 9.584 -4.551 14.477 1.00 98.06 94 GLY A O 1
ATOM 691 N N . LYS A 1 95 ? 8.932 -2.489 13.846 1.00 97.56 95 LYS A N 1
ATOM 692 C CA . LYS A 1 95 ? 8.507 -2.049 15.183 1.00 97.56 95 LYS A CA 1
ATOM 693 C C . LYS A 1 95 ? 7.437 -2.948 15.789 1.00 97.56 95 LYS A C 1
ATOM 695 O O . LYS A 1 95 ? 7.532 -3.298 16.956 1.00 97.56 95 LYS A O 1
ATOM 700 N N . LEU A 1 96 ? 6.439 -3.338 15.001 1.00 97.12 96 LEU A N 1
ATOM 701 C CA . LEU A 1 96 ? 5.381 -4.229 15.476 1.00 97.12 96 LEU A CA 1
ATOM 702 C C . LEU A 1 96 ? 5.905 -5.645 15.760 1.00 97.12 96 LEU A C 1
ATOM 704 O O . LEU A 1 96 ? 5.547 -6.237 16.773 1.00 97.12 96 LEU A O 1
ATOM 708 N N . LYS A 1 97 ? 6.808 -6.167 14.921 1.00 97.19 97 LYS A N 1
ATOM 709 C CA . LYS A 1 97 ? 7.468 -7.458 15.159 1.00 97.19 97 LYS A CA 1
ATOM 710 C C . LYS A 1 97 ? 8.286 -7.442 16.451 1.00 97.19 97 LYS A C 1
ATOM 712 O O . LYS A 1 97 ? 8.237 -8.408 17.205 1.00 97.19 97 LYS A O 1
ATOM 717 N N . ASP A 1 98 ? 9.018 -6.362 16.709 1.00 96.94 98 ASP A N 1
ATOM 718 C CA . ASP A 1 98 ? 9.845 -6.221 17.912 1.00 96.94 98 ASP A CA 1
ATOM 719 C C . ASP A 1 98 ? 8.987 -6.181 19.198 1.00 96.94 98 ASP A C 1
ATOM 721 O O . ASP A 1 98 ? 9.476 -6.491 20.280 1.00 96.94 98 ASP A O 1
ATOM 725 N N . LEU A 1 99 ? 7.689 -5.873 19.075 1.00 94.75 99 LEU A N 1
ATOM 726 C CA . LEU A 1 99 ? 6.686 -5.962 20.144 1.00 94.75 99 LEU A CA 1
ATOM 727 C C . LEU A 1 99 ? 6.010 -7.341 20.248 1.00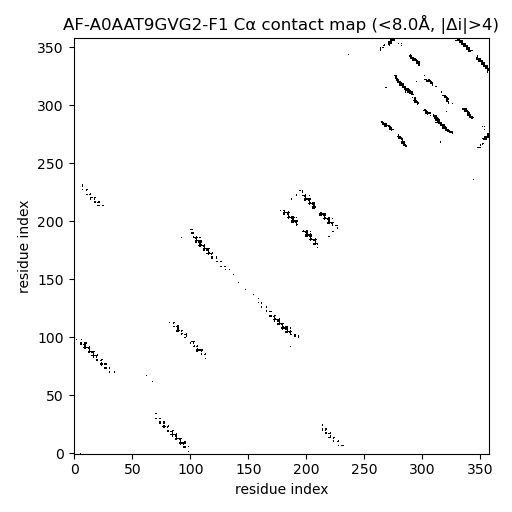 94.75 99 LEU A C 1
ATOM 729 O O . LEU A 1 99 ? 5.041 -7.496 20.987 1.00 94.75 99 LEU A O 1
ATOM 733 N N . GLY A 1 100 ? 6.486 -8.338 19.501 1.00 94.81 100 GLY A N 1
ATOM 734 C CA . GLY A 1 100 ? 5.942 -9.696 19.504 1.00 94.81 100 GLY A CA 1
ATOM 735 C C . GLY A 1 100 ? 4.705 -9.892 18.625 1.00 94.81 100 GLY A C 1
ATOM 736 O O . GLY A 1 100 ? 4.106 -10.962 18.679 1.00 94.81 100 GLY A O 1
ATOM 737 N N . LYS A 1 101 ? 4.317 -8.903 17.805 1.00 95.06 101 LYS A N 1
ATOM 738 C CA . LYS A 1 101 ? 3.203 -9.063 16.858 1.00 95.06 101 LYS A CA 1
ATOM 739 C C . LYS A 1 101 ? 3.611 -9.968 15.700 1.00 95.06 101 LYS A C 1
ATOM 741 O O . LYS A 1 101 ? 4.711 -9.822 15.152 1.00 95.06 101 LYS A O 1
ATOM 746 N N . ASP A 1 102 ? 2.714 -10.850 15.264 1.00 95.50 102 ASP A N 1
ATOM 747 C CA . ASP A 1 102 ? 2.984 -11.788 14.169 1.00 95.50 102 ASP A CA 1
ATOM 748 C C . ASP A 1 102 ? 2.887 -11.118 12.784 1.00 95.50 102 ASP A C 1
ATOM 750 O O . ASP A 1 102 ? 2.078 -11.465 11.932 1.00 95.50 102 ASP A O 1
ATOM 754 N N . VAL A 1 103 ? 3.722 -10.111 12.532 1.00 96.25 103 VAL A N 1
ATOM 755 C CA . VAL A 1 103 ? 3.718 -9.327 11.280 1.00 96.25 103 VAL A CA 1
ATOM 756 C C . VAL A 1 103 ? 5.071 -9.363 10.569 1.00 96.25 103 VAL A C 1
ATOM 758 O O . VAL A 1 103 ? 5.366 -8.561 9.681 1.00 96.25 103 VAL A O 1
ATOM 761 N N . GLY A 1 104 ? 5.917 -10.328 10.944 1.00 94.62 104 GLY A N 1
ATOM 762 C CA . GLY A 1 104 ? 7.289 -10.443 10.455 1.00 94.62 104 GLY A CA 1
ATOM 763 C C . GLY A 1 104 ? 7.405 -10.657 8.944 1.00 94.62 104 GLY A C 1
ATOM 764 O O . GLY A 1 104 ? 8.399 -10.226 8.354 1.00 94.62 104 GLY A O 1
ATOM 765 N N . MET A 1 105 ? 6.382 -11.242 8.311 1.00 96.88 105 MET A N 1
ATOM 766 C CA . MET A 1 105 ? 6.335 -11.417 6.856 1.00 96.88 105 MET A CA 1
ATOM 767 C C . MET A 1 105 ? 6.357 -10.081 6.107 1.00 96.88 105 MET A C 1
ATOM 769 O O . MET A 1 105 ? 7.057 -9.973 5.106 1.00 96.88 105 MET A O 1
ATOM 773 N N . GLY A 1 106 ? 5.704 -9.035 6.627 1.00 97.00 106 GLY A N 1
ATOM 774 C CA . GLY A 1 106 ? 5.710 -7.713 5.991 1.00 97.00 106 GLY A CA 1
ATOM 775 C C . GLY A 1 106 ? 7.104 -7.074 5.959 1.00 97.00 106 GLY A C 1
ATOM 776 O O . GLY A 1 106 ? 7.491 -6.459 4.968 1.00 97.00 106 GLY A O 1
ATOM 777 N N . LYS A 1 107 ? 7.919 -7.280 7.006 1.00 98.00 107 LYS A N 1
ATOM 778 C CA . LYS A 1 107 ? 9.319 -6.811 7.040 1.00 98.00 107 LYS A CA 1
ATOM 779 C C . LYS A 1 107 ? 10.173 -7.525 5.987 1.00 98.00 107 LYS A C 1
ATOM 781 O O . LYS A 1 107 ? 10.979 -6.878 5.313 1.00 98.00 107 LYS A O 1
ATOM 786 N N . LEU A 1 108 ? 10.007 -8.844 5.858 1.00 98.06 108 LEU A N 1
ATOM 787 C CA . LEU A 1 108 ? 10.686 -9.637 4.831 1.00 98.06 108 LEU A CA 1
ATOM 788 C C . LEU A 1 108 ? 10.256 -9.184 3.430 1.00 98.06 108 LEU A C 1
ATOM 790 O O . LEU A 1 108 ? 11.118 -8.894 2.605 1.00 98.06 108 LEU A O 1
ATOM 794 N N . GLY A 1 109 ? 8.949 -9.028 3.207 1.00 98.25 109 GLY A N 1
ATOM 795 C CA . GLY A 1 109 ? 8.380 -8.550 1.948 1.00 98.25 109 GLY A CA 1
ATOM 796 C C . GLY A 1 109 ? 8.938 -7.201 1.519 1.00 98.25 109 GLY A C 1
ATOM 797 O O . GLY A 1 109 ? 9.501 -7.086 0.435 1.00 98.25 109 GLY A O 1
ATOM 798 N N . GLY A 1 110 ? 8.923 -6.208 2.414 1.00 98.12 110 GLY A N 1
ATOM 799 C CA . GLY A 1 110 ? 9.512 -4.897 2.131 1.00 98.12 110 GLY A CA 1
ATOM 800 C C . GLY A 1 110 ? 11.019 -4.946 1.855 1.00 98.12 110 GLY A C 1
ATOM 801 O O . GLY A 1 110 ? 11.544 -4.106 1.135 1.00 98.12 110 GLY A O 1
ATOM 802 N N . THR A 1 111 ? 11.737 -5.936 2.392 1.00 98.56 111 THR A N 1
ATOM 803 C CA . THR A 1 111 ? 13.169 -6.120 2.104 1.00 98.56 111 THR A CA 1
ATOM 804 C C . THR A 1 111 ? 13.387 -6.705 0.711 1.00 98.56 111 THR A C 1
ATOM 806 O O . THR A 1 111 ? 14.194 -6.169 -0.045 1.00 98.56 111 THR A O 1
ATOM 809 N N . LEU A 1 112 ? 12.651 -7.763 0.358 1.00 98.50 112 LEU A N 1
ATOM 810 C CA . LEU A 1 112 ? 12.722 -8.380 -0.969 1.00 98.50 112 LEU A CA 1
ATOM 811 C C . LEU A 1 112 ? 12.287 -7.411 -2.065 1.00 98.50 112 LEU A C 1
ATOM 813 O O . LEU A 1 112 ? 12.962 -7.320 -3.086 1.00 98.50 112 LEU A O 1
ATOM 817 N N . PHE A 1 113 ? 11.236 -6.630 -1.812 1.00 98.44 113 PHE A N 1
ATOM 818 C CA . PHE A 1 113 ? 10.774 -5.602 -2.735 1.00 98.44 113 PHE A CA 1
ATOM 819 C C . PHE A 1 113 ? 11.872 -4.568 -3.013 1.00 98.44 113 PHE A C 1
ATOM 821 O O . PHE A 1 113 ? 12.178 -4.295 -4.169 1.00 98.44 113 PHE A O 1
ATOM 828 N N . LEU A 1 114 ? 12.527 -4.035 -1.972 1.00 98.31 114 LEU A N 1
ATOM 829 C CA . LEU A 1 114 ? 13.614 -3.060 -2.141 1.00 98.31 114 LEU A CA 1
ATOM 830 C C . LEU A 1 114 ? 14.813 -3.646 -2.898 1.00 98.31 114 LEU A C 1
ATOM 832 O O . LEU A 1 114 ? 15.373 -2.970 -3.756 1.00 98.31 114 LEU A O 1
ATOM 836 N N . ILE A 1 115 ? 15.203 -4.892 -2.610 1.00 98.31 115 ILE A N 1
ATOM 837 C CA . ILE A 1 115 ? 16.293 -5.565 -3.334 1.00 98.31 115 ILE A CA 1
ATOM 838 C C . ILE A 1 115 ? 15.911 -5.762 -4.804 1.00 98.31 115 ILE A C 1
ATOM 840 O O . ILE A 1 115 ? 16.695 -5.421 -5.686 1.00 98.31 115 ILE A O 1
ATOM 844 N N . GLY A 1 116 ? 14.706 -6.266 -5.076 1.00 98.06 116 GLY A N 1
ATOM 845 C CA . GLY A 1 116 ? 14.211 -6.461 -6.438 1.00 98.06 116 GLY A CA 1
ATOM 846 C C . GLY A 1 116 ? 14.136 -5.151 -7.222 1.00 98.06 116 GLY A C 1
ATOM 847 O O . GLY A 1 116 ? 14.522 -5.104 -8.390 1.00 98.06 116 GLY A O 1
ATOM 848 N N . LEU A 1 117 ? 13.737 -4.063 -6.563 1.00 96.44 117 LEU A N 1
ATOM 849 C CA . LEU A 1 117 ? 13.708 -2.719 -7.134 1.00 96.44 117 LEU A CA 1
ATOM 850 C C . LEU A 1 117 ? 15.122 -2.215 -7.465 1.00 96.44 117 LEU A C 1
ATOM 852 O O . LEU A 1 117 ? 15.340 -1.719 -8.568 1.00 96.44 117 LEU A O 1
ATOM 856 N N . ILE A 1 118 ? 16.107 -2.422 -6.583 1.00 96.81 118 ILE A N 1
ATOM 857 C CA . ILE A 1 118 ? 17.518 -2.096 -6.865 1.00 96.81 118 ILE A CA 1
ATOM 858 C C . ILE A 1 118 ? 18.031 -2.885 -8.076 1.00 96.81 118 ILE A C 1
ATOM 860 O O . ILE A 1 118 ? 18.616 -2.293 -8.981 1.00 96.81 118 ILE A O 1
ATOM 864 N N . VAL A 1 119 ? 17.784 -4.199 -8.133 1.00 96.56 119 VAL A N 1
ATOM 865 C CA . VAL A 1 119 ? 18.180 -5.042 -9.277 1.00 96.56 119 VAL A CA 1
ATOM 866 C C . VAL A 1 119 ? 17.537 -4.532 -10.569 1.00 96.56 119 VAL A C 1
ATOM 868 O O . VAL A 1 119 ? 18.219 -4.381 -11.582 1.00 96.56 119 VAL A O 1
ATOM 871 N N . THR A 1 120 ? 16.248 -4.194 -10.524 1.00 93.88 120 THR A N 1
ATOM 872 C CA . THR A 1 120 ? 15.492 -3.703 -11.684 1.00 93.88 120 THR A CA 1
ATOM 873 C C . THR A 1 120 ? 16.010 -2.352 -12.188 1.00 93.88 120 THR A C 1
ATOM 875 O O . THR A 1 120 ? 16.073 -2.158 -13.397 1.00 93.88 120 THR A O 1
ATOM 878 N N . ILE A 1 121 ? 16.442 -1.441 -11.304 1.00 92.44 121 ILE A N 1
ATOM 879 C CA . ILE A 1 121 ? 17.047 -0.150 -11.695 1.00 92.44 121 ILE A CA 1
ATOM 880 C C . ILE A 1 121 ? 18.469 -0.327 -12.238 1.00 92.44 121 ILE A C 1
ATOM 882 O O . ILE A 1 121 ? 18.847 0.327 -13.207 1.00 92.44 121 ILE A O 1
ATOM 886 N N . LEU A 1 122 ? 19.284 -1.179 -11.612 1.00 93.50 122 LEU A N 1
ATOM 887 C CA . LEU A 1 122 ? 20.682 -1.354 -12.015 1.00 93.50 122 LEU A CA 1
ATOM 888 C C . LEU A 1 122 ? 20.807 -2.057 -13.369 1.00 93.50 122 LEU A C 1
ATOM 890 O O . LEU A 1 122 ? 21.709 -1.742 -14.140 1.00 93.50 122 LEU A O 1
ATOM 894 N N . THR A 1 123 ? 19.885 -2.969 -13.676 1.00 91.12 123 THR A N 1
ATOM 895 C CA . THR A 1 123 ? 19.874 -3.749 -14.920 1.00 91.12 123 THR A CA 1
ATOM 896 C C . THR A 1 123 ? 19.963 -2.876 -16.193 1.00 91.12 123 THR A C 1
ATOM 898 O O . THR A 1 123 ? 20.899 -3.077 -16.970 1.00 91.12 123 THR A O 1
ATOM 901 N N . PRO A 1 124 ? 19.093 -1.870 -16.429 1.00 85.88 124 PRO A N 1
ATOM 902 C CA . PRO A 1 124 ? 19.202 -0.992 -17.598 1.00 85.88 124 PRO A CA 1
ATOM 903 C C . PRO A 1 124 ? 20.456 -0.108 -17.580 1.00 85.88 124 PRO A C 1
ATOM 905 O O . PRO A 1 124 ? 21.001 0.170 -18.644 1.00 85.88 124 PRO A O 1
ATOM 908 N N . ILE A 1 125 ? 20.953 0.304 -16.406 1.00 89.12 125 ILE A N 1
ATOM 909 C CA . ILE A 1 125 ? 22.186 1.107 -16.297 1.00 89.12 125 ILE A CA 1
ATOM 910 C C . ILE A 1 125 ? 23.391 0.291 -16.773 1.00 89.12 125 ILE A C 1
ATOM 912 O O . ILE A 1 125 ? 24.184 0.764 -17.585 1.00 89.12 125 ILE A O 1
ATOM 916 N N . VAL A 1 126 ? 23.509 -0.952 -16.303 1.00 88.56 126 VAL A N 1
ATOM 917 C CA . VAL A 1 126 ? 24.584 -1.866 -16.705 1.00 88.56 126 VAL A CA 1
ATOM 918 C C . VAL A 1 126 ? 24.513 -2.155 -18.202 1.00 88.56 126 VAL A C 1
ATOM 920 O O . VAL A 1 126 ? 25.539 -2.118 -18.876 1.00 88.56 126 VAL A O 1
ATOM 923 N N . VAL A 1 127 ? 23.315 -2.373 -18.750 1.00 83.31 127 VAL A N 1
ATOM 924 C CA . VAL A 1 127 ? 23.150 -2.591 -20.194 1.00 83.31 127 VAL A CA 1
ATOM 925 C C . VAL A 1 127 ? 23.476 -1.356 -21.014 1.00 83.31 127 VAL A C 1
ATOM 927 O O . VAL A 1 127 ? 24.098 -1.493 -22.060 1.00 83.31 127 VAL A O 1
ATOM 930 N N . LEU A 1 128 ? 23.124 -0.158 -20.557 1.00 83.62 128 LEU A N 1
ATOM 931 C CA . LEU A 1 128 ? 23.494 1.072 -21.251 1.00 83.62 128 LEU A CA 1
ATOM 932 C C . LEU A 1 128 ? 25.023 1.246 -21.297 1.00 83.62 128 LEU A C 1
ATOM 934 O O . LEU A 1 128 ? 25.583 1.575 -22.344 1.00 83.62 128 LEU A O 1
ATOM 938 N N . LEU A 1 129 ? 25.709 0.972 -20.185 1.00 86.31 129 LEU A N 1
ATOM 939 C CA . LEU A 1 129 ? 27.169 1.064 -20.093 1.00 86.31 129 LEU A CA 1
ATOM 940 C C . LEU A 1 129 ? 27.873 -0.002 -20.946 1.00 86.31 129 LEU A C 1
ATOM 942 O O . LEU A 1 129 ? 28.795 0.314 -21.692 1.00 86.31 129 LEU A O 1
ATOM 946 N N . LEU A 1 130 ? 27.429 -1.260 -20.873 1.00 84.44 130 LEU A N 1
ATOM 947 C CA . LEU A 1 130 ? 28.031 -2.355 -21.639 1.00 84.44 130 LEU A CA 1
ATOM 948 C C . LEU A 1 130 ? 27.669 -2.282 -23.127 1.00 84.44 130 LEU A C 1
ATOM 950 O O . LEU A 1 130 ? 28.511 -2.531 -23.985 1.00 84.44 130 LEU A O 1
ATOM 954 N N . GLY A 1 131 ? 26.430 -1.912 -23.446 1.00 78.56 131 GLY A N 1
ATOM 955 C CA . GLY A 1 131 ? 25.935 -1.799 -24.814 1.00 78.56 131 GLY A CA 1
ATOM 956 C C . GLY A 1 131 ? 26.635 -0.692 -25.597 1.00 78.56 131 GLY A C 1
ATOM 957 O O . GLY A 1 131 ? 27.016 -0.908 -26.744 1.00 78.56 131 GLY A O 1
ATOM 958 N N . THR A 1 132 ? 26.882 0.467 -24.977 1.00 77.88 132 THR A N 1
ATOM 959 C CA . THR A 1 132 ? 27.658 1.546 -25.617 1.00 77.88 132 THR A CA 1
ATOM 960 C C . THR A 1 132 ? 29.113 1.141 -25.854 1.00 77.88 132 THR A C 1
ATOM 962 O O . THR A 1 132 ? 29.659 1.447 -26.913 1.00 77.88 132 THR A O 1
ATOM 965 N N . LEU A 1 133 ? 29.724 0.389 -24.930 1.00 78.38 133 LEU A N 1
ATOM 966 C CA . LEU A 1 133 ? 31.072 -0.154 -25.107 1.00 78.38 133 LEU A CA 1
ATOM 967 C C . LEU A 1 133 ? 31.149 -1.098 -26.318 1.00 78.38 133 LEU A C 1
ATOM 969 O O . LEU A 1 133 ? 32.029 -0.931 -27.160 1.00 78.38 133 LEU A O 1
ATOM 973 N N . VAL A 1 134 ? 30.204 -2.037 -26.439 1.00 75.62 134 VAL A N 1
ATOM 974 C CA . VAL A 1 134 ? 30.149 -2.993 -27.561 1.00 75.62 134 VAL A CA 1
ATOM 975 C C . VAL A 1 134 ? 29.867 -2.293 -28.890 1.00 75.62 134 VAL A C 1
ATOM 977 O O . VAL A 1 134 ? 30.533 -2.577 -29.884 1.00 75.62 134 VAL A O 1
ATOM 980 N N . MET A 1 135 ? 28.942 -1.330 -28.919 1.00 69.56 135 MET A N 1
ATOM 981 C CA . MET A 1 135 ? 28.629 -0.577 -30.140 1.00 69.56 135 MET A CA 1
ATOM 982 C C . MET A 1 135 ? 29.821 0.249 -30.640 1.00 69.56 135 MET A C 1
ATOM 984 O O . MET A 1 135 ? 30.053 0.309 -31.850 1.00 69.56 135 MET A O 1
ATOM 988 N N . ASN A 1 136 ? 30.611 0.829 -29.731 1.00 71.88 136 ASN A N 1
ATOM 989 C CA . ASN A 1 136 ? 31.841 1.545 -30.081 1.00 71.88 136 ASN A CA 1
ATOM 990 C C . ASN A 1 136 ? 32.919 0.607 -30.659 1.00 71.88 136 ASN A C 1
ATOM 992 O O . ASN A 1 136 ? 33.678 1.007 -31.546 1.00 71.88 136 ASN A O 1
ATOM 996 N N . SER A 1 137 ? 32.981 -0.650 -30.203 1.00 67.56 137 SER A N 1
ATOM 997 C CA . SER A 1 137 ? 33.880 -1.661 -30.777 1.00 67.56 137 SER A CA 1
ATOM 998 C C . SER A 1 137 ? 33.484 -2.052 -32.204 1.00 67.56 137 SER A C 1
ATOM 1000 O O . SER A 1 137 ? 34.355 -2.120 -33.062 1.00 67.56 137 SER A O 1
ATOM 1002 N N . ILE A 1 138 ? 32.185 -2.222 -32.485 1.00 64.44 138 ILE A N 1
ATOM 1003 C CA . ILE A 1 138 ? 31.676 -2.605 -33.819 1.00 64.44 138 ILE A CA 1
ATOM 1004 C C . ILE A 1 138 ? 31.872 -1.475 -34.846 1.00 64.44 138 ILE A C 1
ATOM 1006 O O . ILE A 1 138 ? 32.219 -1.703 -36.006 1.00 64.44 138 ILE A O 1
ATOM 1010 N N . THR A 1 139 ? 31.662 -0.219 -34.442 1.00 63.50 139 THR A N 1
ATOM 1011 C CA . THR A 1 139 ? 31.803 0.920 -35.367 1.00 63.50 139 THR A CA 1
ATOM 1012 C C . THR A 1 139 ? 33.258 1.187 -35.748 1.00 63.50 139 THR A C 1
ATOM 1014 O O . THR A 1 139 ? 33.533 1.507 -36.903 1.00 63.50 139 THR A O 1
ATOM 1017 N N . THR A 1 140 ? 34.210 0.999 -34.833 1.00 59.97 140 THR A N 1
ATOM 1018 C CA . THR A 1 140 ? 35.640 1.225 -35.110 1.00 59.97 140 THR A CA 1
ATOM 1019 C C . THR A 1 140 ? 36.268 0.139 -35.993 1.00 59.97 140 THR A C 1
ATOM 1021 O O . THR A 1 140 ? 37.124 0.455 -36.825 1.00 59.97 140 THR A O 1
ATOM 1024 N N . SER A 1 141 ? 35.808 -1.114 -35.901 1.00 57.28 141 SER A N 1
ATOM 1025 C CA . SER A 1 141 ? 36.264 -2.216 -36.762 1.00 57.28 141 SER A CA 1
ATOM 1026 C C . SER A 1 141 ? 35.746 -2.113 -38.207 1.00 57.28 141 SER A C 1
ATOM 1028 O O . SER A 1 141 ? 36.450 -2.508 -39.135 1.00 57.28 141 SER A O 1
ATOM 1030 N N . SER A 1 142 ? 34.575 -1.506 -38.432 1.00 54.38 142 SER A N 1
ATOM 1031 C CA . SER A 1 142 ? 33.991 -1.332 -39.778 1.00 54.38 142 SER A CA 1
ATOM 1032 C C . SER A 1 142 ? 34.633 -0.227 -40.640 1.00 54.38 142 SER A C 1
ATOM 1034 O O . SER A 1 142 ? 34.563 -0.286 -41.866 1.00 54.38 142 SER A O 1
ATOM 1036 N N . ILE A 1 143 ? 35.294 0.767 -40.032 1.00 56.25 143 ILE A N 1
ATOM 1037 C CA . ILE A 1 143 ? 35.852 1.933 -40.751 1.00 56.25 143 ILE A CA 1
ATOM 1038 C C . ILE A 1 143 ? 37.274 1.667 -41.280 1.00 56.25 143 ILE A C 1
ATOM 1040 O O . ILE A 1 143 ? 37.721 2.317 -42.223 1.00 56.25 143 ILE A O 1
ATOM 1044 N N . THR A 1 144 ? 37.999 0.697 -40.717 1.00 57.38 144 THR A N 1
ATOM 1045 C CA . THR A 1 144 ? 39.426 0.479 -41.026 1.00 57.38 144 THR A CA 1
ATOM 1046 C C . THR A 1 144 ? 39.704 -0.593 -42.087 1.00 57.38 144 THR A C 1
ATOM 1048 O O . THR A 1 144 ? 40.853 -0.737 -42.500 1.00 57.38 144 THR A O 1
ATOM 1051 N N . SER A 1 145 ? 38.690 -1.304 -42.600 1.00 54.12 145 SER A N 1
ATOM 1052 C CA . SER A 1 145 ? 38.866 -2.254 -43.711 1.00 54.12 145 SER A CA 1
ATOM 1053 C C . SER A 1 145 ? 37.622 -2.349 -44.611 1.00 54.12 145 SER A C 1
ATOM 1055 O O . SER A 1 145 ? 36.695 -3.099 -44.301 1.00 54.12 145 SER A O 1
ATOM 1057 N N . PRO A 1 146 ? 37.586 -1.651 -45.763 1.00 58.44 146 PRO A N 1
ATOM 1058 C CA . PRO A 1 146 ? 36.446 -1.685 -46.686 1.00 58.44 146 PRO A CA 1
ATOM 1059 C C . PRO A 1 146 ? 36.241 -3.035 -47.407 1.00 58.44 146 PRO A C 1
ATOM 1061 O O . PRO A 1 146 ? 35.278 -3.175 -48.154 1.00 58.44 146 PRO A O 1
ATOM 1064 N N . ASN A 1 147 ? 37.098 -4.040 -47.167 1.00 58.81 147 ASN A N 1
ATOM 1065 C CA . ASN A 1 147 ? 37.012 -5.377 -47.774 1.00 58.81 147 ASN A CA 1
ATOM 1066 C C . ASN A 1 147 ? 36.668 -6.509 -46.777 1.00 58.81 147 ASN A C 1
ATOM 1068 O O . ASN A 1 147 ? 36.747 -7.682 -47.143 1.00 58.81 147 ASN A O 1
ATOM 1072 N N . ALA A 1 148 ? 36.289 -6.210 -45.529 1.00 53.69 148 ALA A N 1
ATOM 1073 C CA . ALA A 1 148 ? 35.987 -7.234 -44.523 1.00 53.69 148 ALA A CA 1
ATOM 1074 C C . ALA A 1 148 ? 34.495 -7.629 -44.514 1.00 53.69 148 ALA A C 1
ATOM 1076 O O . ALA A 1 148 ? 33.713 -7.177 -43.685 1.00 53.69 148 ALA A O 1
ATOM 1077 N N . SER A 1 149 ? 34.101 -8.537 -45.408 1.00 56.41 149 SER A N 1
ATOM 1078 C CA . SER A 1 149 ? 32.789 -9.215 -45.401 1.00 56.41 149 SER A CA 1
ATOM 1079 C C . SER A 1 149 ? 32.623 -10.245 -44.268 1.00 56.41 149 SER A C 1
ATOM 1081 O O . SER A 1 149 ? 31.624 -10.960 -44.209 1.00 56.41 149 SER A O 1
ATOM 1083 N N . SER A 1 150 ? 33.575 -10.317 -43.339 1.00 59.19 150 SER A N 1
ATOM 1084 C CA . SER A 1 150 ? 33.554 -11.206 -42.182 1.00 59.19 150 SER A CA 1
ATOM 1085 C C . SER A 1 150 ? 33.375 -10.403 -40.892 1.00 59.19 150 SER A C 1
ATOM 1087 O O . SER A 1 150 ? 34.313 -10.267 -40.105 1.00 59.19 150 SER A O 1
ATOM 1089 N N . ILE A 1 151 ? 32.167 -9.878 -40.663 1.00 58.09 151 ILE A N 1
ATOM 1090 C CA . ILE A 1 151 ? 31.722 -9.539 -39.304 1.00 58.09 151 ILE A CA 1
ATOM 1091 C C . ILE A 1 151 ? 31.802 -10.847 -38.513 1.00 58.09 151 ILE A C 1
ATOM 1093 O O . ILE A 1 151 ? 31.080 -11.808 -38.786 1.00 58.09 151 ILE A O 1
ATOM 1097 N N . SER A 1 152 ? 32.799 -10.931 -37.637 1.00 62.44 152 SER A N 1
ATOM 1098 C CA . SER A 1 152 ? 33.192 -12.174 -36.984 1.00 62.44 152 SER A CA 1
ATOM 1099 C C . SER A 1 152 ? 32.043 -12.729 -36.135 1.00 62.44 152 SER A C 1
ATOM 1101 O O . SER A 1 152 ? 31.381 -11.997 -35.400 1.00 62.44 152 SER A O 1
ATOM 1103 N N . SER A 1 153 ? 31.820 -14.044 -36.188 1.00 64.50 153 SER A N 1
ATOM 1104 C CA . SER A 1 153 ? 30.834 -14.762 -35.360 1.00 64.50 153 SER A CA 1
ATOM 1105 C C . SER A 1 153 ? 30.943 -14.455 -33.857 1.00 64.50 153 SER A C 1
ATOM 1107 O O . SER A 1 153 ? 29.989 -14.651 -33.110 1.00 64.50 153 SER A O 1
ATOM 1109 N N . THR A 1 154 ? 32.097 -13.958 -33.409 1.00 67.25 154 THR A N 1
ATOM 1110 C CA . THR A 1 154 ? 32.381 -13.556 -32.030 1.00 67.25 154 THR A CA 1
ATOM 1111 C C . THR A 1 154 ? 31.595 -12.314 -31.587 1.00 67.25 154 THR A C 1
ATOM 1113 O O . THR A 1 154 ? 31.111 -12.292 -30.458 1.00 67.25 154 THR A O 1
ATOM 1116 N N . GLU A 1 155 ? 31.396 -11.311 -32.450 1.00 64.94 155 GLU A N 1
ATOM 1117 C CA . GLU A 1 155 ? 30.669 -10.075 -32.091 1.00 64.94 155 GLU A CA 1
ATOM 1118 C C . GLU A 1 155 ? 29.165 -10.333 -31.888 1.00 64.94 155 GLU A C 1
ATOM 1120 O O . GLU A 1 155 ? 28.550 -9.808 -30.954 1.00 64.94 155 GLU A O 1
ATOM 1125 N N . ASN A 1 156 ? 28.585 -11.238 -32.684 1.00 70.69 156 ASN A N 1
ATOM 1126 C CA . ASN A 1 156 ? 27.196 -11.675 -32.518 1.00 70.69 156 ASN A CA 1
ATOM 1127 C C . ASN A 1 156 ? 26.980 -12.431 -31.195 1.00 70.69 156 ASN A C 1
ATOM 1129 O O . ASN A 1 156 ? 25.941 -12.273 -30.552 1.00 70.69 156 ASN A O 1
ATOM 1133 N N . ASN A 1 157 ? 27.978 -13.198 -30.744 1.00 78.94 157 ASN A N 1
ATOM 1134 C CA . ASN A 1 157 ? 27.901 -13.941 -29.485 1.00 78.94 157 ASN A CA 1
ATOM 1135 C C . ASN A 1 157 ? 27.941 -13.021 -28.252 1.00 78.94 157 ASN A C 1
ATOM 1137 O O . ASN A 1 157 ? 27.249 -13.296 -27.273 1.00 78.94 157 ASN A O 1
ATOM 1141 N N . ILE A 1 158 ? 28.701 -11.918 -28.293 1.00 80.50 158 ILE A N 1
ATOM 1142 C CA . ILE A 1 158 ? 28.779 -10.953 -27.180 1.00 80.50 158 ILE A CA 1
ATOM 1143 C C . ILE A 1 158 ? 27.455 -10.202 -27.022 1.00 80.50 158 ILE A C 1
ATOM 1145 O O . ILE A 1 158 ? 26.925 -10.115 -25.914 1.00 80.50 158 ILE A O 1
ATOM 1149 N N . THR A 1 159 ? 26.883 -9.707 -28.124 1.00 77.56 159 THR A N 1
ATOM 1150 C CA . THR A 1 159 ? 25.581 -9.022 -28.099 1.00 77.56 159 THR A CA 1
ATOM 1151 C C . THR A 1 159 ? 24.484 -9.947 -27.571 1.00 77.56 159 THR A C 1
ATOM 1153 O O . THR A 1 159 ? 23.712 -9.554 -26.695 1.00 77.56 159 THR A O 1
ATOM 1156 N N . LEU A 1 160 ? 24.456 -11.204 -28.028 1.00 81.25 160 LEU A N 1
ATOM 1157 C CA . LEU A 1 160 ? 23.516 -12.207 -27.529 1.00 81.25 160 LEU A CA 1
ATOM 1158 C C . LEU A 1 160 ? 23.708 -12.482 -26.027 1.00 81.25 160 LEU A C 1
ATOM 1160 O O . LEU A 1 160 ? 22.726 -12.534 -25.289 1.00 81.25 160 LEU A O 1
ATOM 1164 N N . ALA A 1 161 ? 24.952 -12.605 -25.554 1.00 85.25 161 ALA A N 1
ATOM 1165 C CA . ALA A 1 161 ? 25.246 -12.813 -24.137 1.00 85.25 161 ALA A CA 1
ATOM 1166 C C . ALA A 1 161 ? 24.756 -11.645 -23.263 1.00 85.25 161 ALA A C 1
ATOM 1168 O O . ALA A 1 161 ? 24.138 -11.878 -22.225 1.00 85.25 161 ALA A O 1
ATOM 1169 N N . ILE A 1 162 ? 24.958 -10.396 -23.697 1.00 83.94 162 ILE A N 1
ATOM 1170 C CA . ILE A 1 162 ? 24.469 -9.204 -22.983 1.00 83.94 162 ILE A CA 1
ATOM 1171 C C . ILE A 1 162 ? 22.941 -9.197 -22.912 1.00 83.94 162 ILE A C 1
ATOM 1173 O O . ILE A 1 162 ? 22.379 -8.934 -21.849 1.00 83.94 162 ILE A O 1
ATOM 1177 N N . ILE A 1 163 ? 22.263 -9.536 -24.013 1.00 83.38 163 ILE A N 1
ATOM 1178 C CA . ILE A 1 163 ? 20.799 -9.634 -24.054 1.00 83.38 163 ILE A CA 1
ATOM 1179 C C . ILE A 1 163 ? 20.295 -10.706 -23.072 1.00 83.38 163 ILE A C 1
ATOM 1181 O O . ILE A 1 163 ? 19.348 -10.464 -22.323 1.00 83.38 163 ILE A O 1
ATOM 1185 N N . ILE A 1 164 ? 20.941 -11.874 -23.019 1.00 86.94 164 ILE A N 1
ATOM 1186 C CA . ILE A 1 164 ? 20.577 -12.956 -22.088 1.00 86.94 164 ILE A CA 1
ATOM 1187 C C . ILE A 1 164 ? 20.780 -12.525 -20.626 1.00 86.94 164 ILE A C 1
ATOM 1189 O O . ILE A 1 164 ? 19.907 -12.749 -19.782 1.00 86.94 164 ILE A O 1
ATOM 1193 N N . ILE A 1 165 ? 21.907 -11.878 -20.313 1.00 88.62 165 ILE A N 1
ATOM 1194 C CA . ILE A 1 165 ? 22.192 -11.351 -18.969 1.00 88.62 165 ILE A CA 1
ATOM 1195 C C . ILE A 1 165 ? 21.150 -10.296 -18.573 1.00 88.62 165 ILE A C 1
ATOM 1197 O O . ILE A 1 165 ? 20.650 -10.312 -17.451 1.00 88.62 165 ILE A O 1
ATOM 1201 N N . PHE A 1 166 ? 20.765 -9.420 -19.500 1.00 88.50 166 PHE A N 1
ATOM 1202 C CA . PHE A 1 166 ? 19.740 -8.408 -19.263 1.00 88.50 166 PHE A CA 1
ATOM 1203 C C . PHE A 1 166 ? 18.390 -9.023 -18.904 1.00 88.50 166 PHE A C 1
ATOM 1205 O O . PHE A 1 166 ? 17.822 -8.705 -17.859 1.00 88.50 166 PHE A O 1
ATOM 1212 N N . TYR A 1 167 ? 17.880 -9.921 -19.751 1.00 89.50 167 TYR A N 1
ATOM 1213 C CA . TYR A 1 167 ? 16.570 -10.525 -19.527 1.00 89.50 167 TYR A CA 1
ATOM 1214 C C . TYR A 1 167 ? 16.550 -11.374 -18.257 1.00 89.50 167 TYR A C 1
ATOM 1216 O O . TYR A 1 167 ? 15.589 -11.298 -17.496 1.00 89.50 167 TYR A O 1
ATOM 1224 N N . SER A 1 168 ? 17.614 -12.132 -17.978 1.00 92.75 168 SER A N 1
ATOM 1225 C CA . SER A 1 168 ? 17.699 -12.915 -16.739 1.00 92.75 168 SER A CA 1
ATOM 1226 C C . SER A 1 168 ? 17.711 -12.029 -15.487 1.00 92.75 168 SER A C 1
ATOM 1228 O O . SER A 1 168 ? 16.969 -12.306 -14.543 1.00 92.75 168 SER A O 1
ATOM 1230 N N . ALA A 1 169 ? 18.467 -10.927 -15.487 1.00 93.31 169 ALA A N 1
ATOM 1231 C CA . ALA A 1 169 ? 18.487 -9.972 -14.379 1.00 93.31 169 ALA A CA 1
ATOM 1232 C C . ALA A 1 169 ? 17.135 -9.257 -14.194 1.00 93.31 169 ALA A C 1
ATOM 1234 O O . ALA A 1 169 ? 16.662 -9.111 -13.064 1.00 93.31 169 ALA A O 1
ATOM 1235 N N . ALA A 1 170 ? 16.471 -8.878 -15.291 1.00 91.19 170 ALA A N 1
ATOM 1236 C CA . ALA A 1 170 ? 15.143 -8.268 -15.259 1.00 91.19 170 ALA A CA 1
ATOM 1237 C C . ALA A 1 170 ? 14.076 -9.233 -14.705 1.00 91.19 170 ALA A C 1
ATOM 1239 O O . ALA A 1 170 ? 13.266 -8.842 -13.860 1.00 91.19 170 ALA A O 1
ATOM 1240 N N . ILE A 1 171 ? 14.101 -10.506 -15.119 1.00 95.56 171 ILE A N 1
ATOM 1241 C CA . ILE A 1 171 ? 13.209 -11.555 -14.595 1.00 95.56 171 ILE A CA 1
ATOM 1242 C C . ILE A 1 171 ? 13.453 -11.769 -13.097 1.00 95.56 171 ILE A C 1
ATOM 1244 O O . ILE A 1 171 ? 12.502 -11.855 -12.320 1.00 95.56 171 ILE A O 1
ATOM 1248 N N . LEU A 1 172 ? 14.715 -11.812 -12.664 1.00 97.12 172 LEU A N 1
ATOM 1249 C CA . LEU A 1 172 ? 15.054 -11.962 -11.250 1.00 97.12 172 LEU A CA 1
ATOM 1250 C C . LEU A 1 172 ? 14.533 -10.781 -10.418 1.00 97.12 172 LEU A C 1
ATOM 1252 O O . LEU A 1 172 ? 13.868 -10.989 -9.404 1.00 97.12 172 LEU A O 1
ATOM 1256 N N . GLY A 1 173 ? 14.802 -9.547 -10.856 1.00 96.88 173 GLY A N 1
ATOM 1257 C CA . GLY A 1 173 ? 14.361 -8.333 -10.167 1.00 96.88 173 GLY A CA 1
ATOM 1258 C C . GLY A 1 173 ? 12.839 -8.262 -10.029 1.00 96.88 173 GLY A C 1
ATOM 1259 O O . GLY A 1 173 ? 12.327 -8.078 -8.925 1.00 96.88 173 GLY A O 1
ATOM 1260 N N . THR A 1 174 ? 12.114 -8.498 -11.123 1.00 95.19 174 THR A N 1
ATOM 1261 C CA . THR A 1 174 ? 10.640 -8.495 -11.134 1.00 95.19 174 THR A CA 1
ATOM 1262 C C . THR A 1 174 ? 10.040 -9.615 -10.286 1.00 95.19 174 THR A C 1
ATOM 1264 O O . THR A 1 174 ? 9.078 -9.377 -9.558 1.00 95.19 174 THR A O 1
ATOM 1267 N N . THR A 1 175 ? 10.640 -10.807 -10.285 1.00 97.94 175 THR A N 1
ATOM 1268 C CA . THR A 1 175 ? 10.206 -11.918 -9.421 1.00 97.94 175 THR A CA 1
ATOM 1269 C C . THR A 1 175 ? 10.375 -11.576 -7.938 1.00 97.94 175 THR A C 1
ATOM 1271 O O . THR A 1 175 ? 9.487 -11.852 -7.131 1.00 97.94 175 THR A O 1
ATOM 1274 N N . LEU A 1 176 ? 11.484 -10.931 -7.559 1.00 98.38 176 LEU A N 1
ATOM 1275 C CA . LEU A 1 176 ? 11.713 -10.486 -6.179 1.00 98.38 176 LEU A CA 1
ATOM 1276 C C . LEU A 1 176 ? 10.722 -9.400 -5.744 1.00 98.38 176 LEU A C 1
ATOM 1278 O O . LEU A 1 176 ? 10.236 -9.449 -4.614 1.00 98.38 176 LEU A O 1
ATOM 1282 N N . ILE A 1 177 ? 10.400 -8.455 -6.635 1.00 97.94 177 ILE A N 1
ATOM 1283 C CA . ILE A 1 177 ? 9.367 -7.435 -6.399 1.00 97.94 177 ILE A CA 1
ATOM 1284 C C . ILE A 1 177 ? 8.013 -8.108 -6.165 1.00 97.94 177 ILE A C 1
ATOM 1286 O O . ILE A 1 177 ? 7.373 -7.834 -5.153 1.00 97.94 177 ILE A O 1
ATOM 1290 N N . LEU A 1 178 ? 7.625 -9.041 -7.039 1.00 97.88 178 LEU A N 1
ATOM 1291 C CA . LEU A 1 178 ? 6.361 -9.772 -6.948 1.00 97.88 178 LEU A CA 1
ATOM 1292 C C . LEU A 1 178 ? 6.227 -10.531 -5.619 1.00 97.88 178 LEU A C 1
ATOM 1294 O O . LEU A 1 178 ? 5.225 -10.401 -4.918 1.00 97.88 178 LEU A O 1
ATOM 1298 N N . ILE A 1 179 ? 7.255 -11.296 -5.235 1.00 98.44 179 ILE A N 1
ATOM 1299 C CA . ILE A 1 179 ? 7.278 -12.009 -3.947 1.00 98.44 179 ILE A CA 1
ATOM 1300 C C . ILE A 1 179 ? 7.230 -11.008 -2.783 1.00 98.44 179 ILE A C 1
ATOM 1302 O O . ILE A 1 179 ? 6.521 -11.227 -1.799 1.00 98.44 179 ILE A O 1
ATOM 1306 N N . GLY A 1 180 ? 7.969 -9.902 -2.894 1.00 98.50 180 GLY A N 1
ATOM 1307 C CA . GLY A 1 180 ? 7.979 -8.829 -1.907 1.00 98.50 180 GLY A CA 1
ATOM 1308 C C . GLY A 1 180 ? 6.595 -8.221 -1.677 1.00 98.50 180 GLY A C 1
ATOM 1309 O O . GLY A 1 180 ? 6.179 -8.075 -0.528 1.00 98.50 180 GLY A O 1
ATOM 1310 N N . GLU A 1 181 ? 5.863 -7.931 -2.751 1.00 97.88 181 GLU A N 1
ATOM 1311 C CA . GLU A 1 181 ? 4.511 -7.363 -2.724 1.00 97.88 181 GLU A CA 1
ATOM 1312 C C . GLU A 1 181 ? 3.491 -8.331 -2.106 1.00 97.88 181 GLU A C 1
ATOM 1314 O O . GLU A 1 181 ? 2.737 -7.946 -1.209 1.00 97.88 181 GLU A O 1
ATOM 1319 N N . ILE A 1 182 ? 3.539 -9.618 -2.472 1.00 98.44 182 ILE A N 1
ATOM 1320 C CA . ILE A 1 182 ? 2.695 -10.659 -1.862 1.00 98.44 182 ILE A CA 1
ATOM 1321 C C . ILE A 1 182 ? 2.916 -10.715 -0.344 1.00 98.44 182 ILE A C 1
ATOM 1323 O O . ILE A 1 182 ? 1.962 -10.727 0.438 1.00 98.44 182 ILE A O 1
ATOM 1327 N N . LEU A 1 183 ? 4.175 -10.703 0.100 1.00 98.56 183 LEU A N 1
ATOM 1328 C CA . LEU A 1 183 ? 4.517 -10.732 1.523 1.00 98.56 183 LEU A CA 1
ATOM 1329 C C . LEU A 1 183 ? 4.130 -9.441 2.262 1.00 98.56 183 LEU A C 1
ATOM 1331 O O . LEU A 1 183 ? 3.760 -9.509 3.436 1.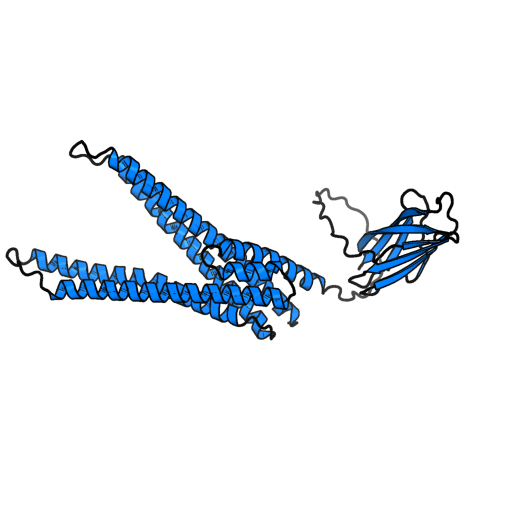00 98.56 183 LEU A O 1
ATOM 1335 N N . LEU A 1 184 ? 4.180 -8.278 1.604 1.00 98.56 184 LEU A N 1
ATOM 1336 C CA . LEU A 1 184 ? 3.645 -7.020 2.141 1.00 98.56 184 LEU A CA 1
ATOM 1337 C C . LEU A 1 184 ? 2.124 -7.102 2.331 1.00 98.56 184 LEU A C 1
ATOM 1339 O O . LEU A 1 184 ? 1.610 -6.686 3.375 1.00 98.56 184 LEU A O 1
ATOM 1343 N N . GLY A 1 185 ? 1.411 -7.701 1.376 1.00 98.31 185 GLY A N 1
ATOM 1344 C CA . GLY A 1 185 ? -0.021 -7.962 1.487 1.00 98.31 185 GLY A CA 1
ATOM 1345 C C . GLY A 1 185 ? -0.353 -8.885 2.659 1.00 98.31 185 GLY A C 1
ATOM 1346 O O . GLY A 1 185 ? -1.165 -8.528 3.515 1.00 98.31 185 GLY A O 1
ATOM 1347 N N . ILE A 1 186 ? 0.359 -10.009 2.790 1.00 98.31 186 ILE A N 1
ATOM 1348 C CA . ILE A 1 186 ? 0.213 -10.924 3.935 1.00 98.31 186 ILE A CA 1
ATOM 1349 C C . ILE A 1 186 ? 0.546 -10.214 5.256 1.00 98.31 186 ILE A C 1
ATOM 1351 O O . ILE A 1 186 ? -0.184 -10.355 6.236 1.00 98.31 186 ILE A O 1
ATOM 1355 N N . GLY A 1 187 ? 1.611 -9.409 5.297 1.00 98.38 187 GLY A N 1
ATOM 1356 C CA . GLY A 1 187 ? 1.970 -8.615 6.473 1.00 98.38 187 GLY A CA 1
ATOM 1357 C C . GLY A 1 187 ? 0.860 -7.646 6.884 1.00 98.38 187 GLY A C 1
ATOM 1358 O O . GLY A 1 187 ? 0.515 -7.564 8.060 1.00 98.38 187 GLY A O 1
ATOM 1359 N N . THR A 1 188 ? 0.253 -6.953 5.920 1.00 98.56 188 THR A N 1
ATOM 1360 C CA . THR A 1 188 ? -0.890 -6.056 6.157 1.00 98.56 188 THR A CA 1
ATOM 1361 C C . THR A 1 188 ? -2.129 -6.817 6.621 1.00 98.56 188 THR A C 1
ATOM 1363 O O . THR A 1 188 ? -2.797 -6.380 7.557 1.00 98.56 188 THR A O 1
ATOM 1366 N N . TYR A 1 189 ? -2.413 -7.976 6.023 1.00 98.56 189 TYR A N 1
ATOM 1367 C CA . TYR A 1 189 ? -3.511 -8.847 6.441 1.00 98.56 189 TYR A CA 1
ATOM 1368 C C . TYR A 1 189 ? -3.364 -9.233 7.916 1.00 98.56 189 TYR A C 1
ATOM 1370 O O . TYR A 1 189 ? -4.312 -9.086 8.685 1.00 98.56 189 TYR A O 1
ATOM 1378 N N . ARG A 1 190 ? -2.157 -9.655 8.322 1.00 98.31 190 ARG A N 1
ATOM 1379 C CA . ARG A 1 190 ? -1.857 -10.045 9.707 1.00 98.31 190 ARG A CA 1
ATOM 1380 C C . ARG A 1 190 ? -1.975 -8.880 10.683 1.00 98.31 190 ARG A C 1
ATOM 1382 O O . ARG A 1 190 ? -2.483 -9.075 11.775 1.00 98.31 190 ARG A O 1
ATOM 1389 N N . VAL A 1 191 ? -1.603 -7.661 10.280 1.00 98.19 191 VAL A N 1
ATOM 1390 C CA . VAL A 1 191 ? -1.907 -6.454 11.074 1.00 98.19 191 VAL A CA 1
ATOM 1391 C C . VAL A 1 191 ? -3.423 -6.311 11.255 1.00 98.19 191 VAL A C 1
ATOM 1393 O O . VAL A 1 191 ? -3.895 -6.105 12.366 1.00 98.19 191 VAL A O 1
ATOM 1396 N N . GLY A 1 192 ? -4.215 -6.451 10.191 1.00 97.25 192 GLY A N 1
ATOM 1397 C CA . GLY A 1 192 ? -5.675 -6.410 10.306 1.00 97.25 192 GLY A CA 1
ATOM 1398 C C . GLY A 1 192 ? -6.255 -7.505 11.205 1.00 97.25 192 GLY A C 1
ATOM 1399 O O . GLY A 1 192 ? -7.258 -7.273 11.876 1.00 97.25 192 GLY A O 1
ATOM 1400 N N . ASP A 1 193 ? -5.636 -8.682 11.237 1.00 97.44 193 ASP A N 1
ATOM 1401 C CA . ASP A 1 193 ? -6.024 -9.776 12.126 1.00 97.44 193 ASP A CA 1
ATOM 1402 C C . ASP A 1 193 ? -5.692 -9.478 13.594 1.00 97.44 193 ASP A C 1
ATOM 1404 O O . ASP A 1 193 ? -6.590 -9.493 14.433 1.00 97.44 193 ASP A O 1
ATOM 1408 N N . GLU A 1 194 ? -4.453 -9.070 13.869 1.00 96.12 194 GLU A N 1
ATOM 1409 C CA . GLU A 1 194 ? -3.947 -8.726 15.204 1.00 96.12 194 GLU A CA 1
ATOM 1410 C C . GLU A 1 194 ? -4.778 -7.634 15.898 1.00 96.12 194 GLU A C 1
ATOM 1412 O O . GLU A 1 194 ? -4.993 -7.677 17.107 1.00 96.12 194 GLU A O 1
ATOM 1417 N N . TYR A 1 195 ? -5.271 -6.655 15.133 1.00 95.38 195 TYR A N 1
ATOM 1418 C CA . TYR A 1 195 ? -6.076 -5.544 15.657 1.00 95.38 195 TYR A CA 1
ATOM 1419 C C . TYR A 1 195 ? -7.585 -5.700 15.423 1.00 95.38 195 TYR A C 1
ATOM 1421 O O . TYR A 1 195 ? -8.337 -4.752 15.659 1.00 95.38 195 TYR A O 1
ATOM 1429 N N . ASN A 1 196 ? -8.036 -6.870 14.956 1.00 95.12 196 ASN A N 1
ATOM 1430 C CA . ASN A 1 196 ? -9.439 -7.162 14.650 1.00 95.12 196 ASN A CA 1
ATOM 1431 C C . ASN A 1 196 ? -10.117 -6.076 13.778 1.00 95.12 196 ASN A C 1
ATOM 1433 O O . ASN A 1 196 ? -11.224 -5.609 14.052 1.00 95.12 196 ASN A O 1
ATOM 1437 N N . GLU A 1 197 ? -9.424 -5.640 12.723 1.00 96.88 197 GLU A N 1
ATOM 1438 C CA . GLU A 1 197 ? -9.889 -4.630 11.771 1.00 96.88 197 GLU A CA 1
ATOM 1439 C C . GLU A 1 197 ? -10.041 -5.2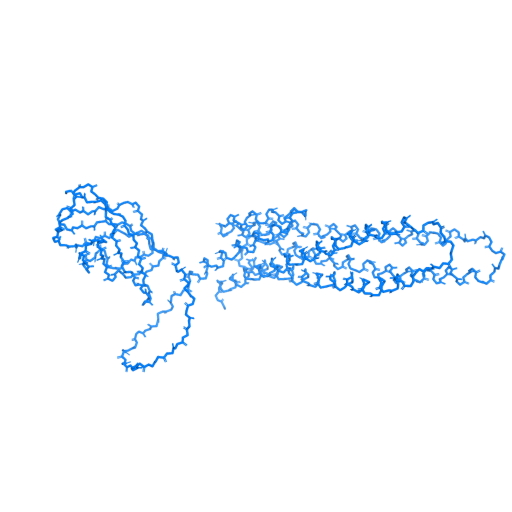24 10.371 1.00 96.88 197 GLU A C 1
ATOM 1441 O O . GLU A 1 197 ? -9.090 -5.327 9.586 1.00 96.88 197 GLU A O 1
ATOM 1446 N N . GLY A 1 198 ? -11.285 -5.578 10.036 1.00 96.88 198 GLY A N 1
ATOM 1447 C CA . GLY A 1 198 ? -11.632 -6.220 8.767 1.00 96.88 198 GLY A CA 1
ATOM 1448 C C . GLY A 1 198 ? -11.248 -5.396 7.537 1.00 96.88 198 GLY A C 1
ATOM 1449 O O . GLY A 1 198 ? -10.872 -5.962 6.516 1.00 96.88 198 GLY A O 1
ATOM 1450 N N . THR A 1 199 ? -11.258 -4.061 7.630 1.00 97.69 199 THR A N 1
ATOM 1451 C CA . THR A 1 199 ? -10.864 -3.207 6.498 1.00 97.69 199 THR A CA 1
ATOM 1452 C C . THR A 1 199 ? -9.375 -3.332 6.172 1.00 97.69 199 THR A C 1
ATOM 1454 O O . THR A 1 199 ? -9.007 -3.468 5.008 1.00 97.69 199 THR A O 1
ATOM 1457 N N . THR A 1 200 ? -8.518 -3.363 7.196 1.00 97.94 200 THR A N 1
ATOM 1458 C CA . THR A 1 200 ? -7.076 -3.600 7.030 1.00 97.94 200 THR A CA 1
ATOM 1459 C C . THR A 1 200 ? -6.814 -5.012 6.511 1.00 97.94 200 THR A C 1
ATOM 1461 O O . THR A 1 200 ? -5.955 -5.203 5.654 1.00 97.94 200 THR A O 1
ATOM 1464 N N . ARG A 1 201 ? -7.594 -5.995 6.983 1.00 98.31 201 ARG A N 1
ATOM 1465 C CA . ARG A 1 201 ? -7.503 -7.393 6.546 1.00 98.31 201 ARG A CA 1
ATOM 1466 C C . ARG A 1 201 ? -7.779 -7.542 5.047 1.00 98.31 201 ARG A C 1
ATOM 1468 O O . ARG A 1 201 ? -6.944 -8.085 4.330 1.00 98.31 201 ARG A O 1
ATOM 1475 N N . VAL A 1 202 ? -8.903 -6.997 4.573 1.00 98.06 202 VAL A N 1
ATOM 1476 C CA . VAL A 1 202 ? -9.264 -6.976 3.142 1.00 98.06 202 VAL A CA 1
ATOM 1477 C C . VAL A 1 202 ? -8.226 -6.200 2.330 1.00 98.06 202 VAL A C 1
ATOM 1479 O O . VAL A 1 202 ? -7.799 -6.672 1.279 1.00 98.06 202 VAL A O 1
ATOM 1482 N N . GLY A 1 203 ? -7.765 -5.052 2.839 1.00 98.19 203 GLY A N 1
ATOM 1483 C CA . GLY A 1 203 ? -6.702 -4.276 2.200 1.00 98.19 203 GLY A CA 1
ATOM 1484 C C . GLY A 1 203 ? -5.427 -5.091 1.984 1.00 98.19 203 GLY A C 1
ATOM 1485 O O . GLY A 1 203 ? -4.879 -5.085 0.887 1.00 98.19 203 GLY A O 1
ATOM 1486 N N . GLY A 1 204 ? -5.000 -5.868 2.983 1.00 98.00 204 GLY A N 1
ATOM 1487 C CA . GLY A 1 204 ? -3.842 -6.753 2.859 1.00 98.00 204 GLY A CA 1
ATOM 1488 C C . GLY A 1 204 ? -4.010 -7.856 1.814 1.00 98.00 204 GLY A C 1
ATOM 1489 O O . GLY A 1 204 ? -3.096 -8.090 1.026 1.00 98.00 204 GLY A O 1
ATOM 1490 N N . THR A 1 205 ? -5.186 -8.487 1.742 1.00 97.94 205 THR A N 1
ATOM 1491 C CA . THR A 1 205 ? -5.484 -9.48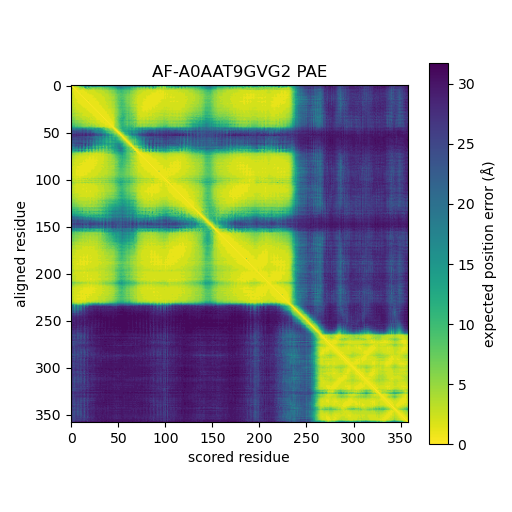2 0.696 1.00 97.94 205 THR A CA 1
ATOM 1492 C C . THR A 1 205 ? -5.405 -8.875 -0.704 1.00 97.94 205 THR A C 1
ATOM 1494 O O . THR A 1 205 ? -4.860 -9.501 -1.607 1.00 97.94 205 THR A O 1
ATOM 1497 N N . LEU A 1 206 ? -5.907 -7.652 -0.885 1.00 98.25 206 LEU A N 1
ATOM 1498 C CA . LEU A 1 206 ? -5.868 -6.960 -2.174 1.00 98.25 206 LEU A CA 1
ATOM 1499 C C . LEU A 1 206 ? -4.453 -6.499 -2.555 1.00 98.25 206 LEU A C 1
ATOM 1501 O O . LEU A 1 206 ? -4.100 -6.594 -3.725 1.00 98.25 206 LEU A O 1
ATOM 1505 N N . ILE A 1 207 ? -3.626 -6.064 -1.593 1.00 98.31 207 ILE A N 1
ATOM 1506 C CA . ILE A 1 207 ? -2.207 -5.734 -1.843 1.00 98.31 207 ILE A CA 1
ATOM 1507 C C . ILE A 1 207 ? -1.457 -6.952 -2.393 1.00 98.31 207 ILE A C 1
ATOM 1509 O O . ILE A 1 207 ? -0.619 -6.804 -3.273 1.00 98.31 207 ILE A O 1
ATOM 1513 N N . ALA A 1 208 ? -1.776 -8.162 -1.923 1.00 97.62 208 ALA A N 1
ATOM 1514 C CA . ALA A 1 208 ? -1.118 -9.380 -2.394 1.00 97.62 208 ALA A CA 1
ATOM 1515 C C . ALA A 1 208 ? -1.448 -9.750 -3.856 1.00 97.62 208 ALA A C 1
ATOM 1517 O O . ALA A 1 208 ? -0.858 -10.690 -4.385 1.00 97.62 208 ALA A O 1
ATOM 1518 N N . ILE A 1 209 ? -2.385 -9.047 -4.505 1.00 96.69 209 ILE A N 1
ATOM 1519 C CA . ILE A 1 209 ? -2.780 -9.269 -5.898 1.00 96.69 209 ILE A CA 1
ATOM 1520 C C . ILE A 1 209 ? -2.250 -8.094 -6.741 1.00 96.69 209 ILE A C 1
ATOM 1522 O O . ILE A 1 209 ? -2.869 -7.028 -6.742 1.00 96.69 209 ILE A O 1
ATOM 1526 N N . PRO A 1 210 ? -1.161 -8.272 -7.516 1.00 89.81 210 PRO A N 1
ATOM 1527 C CA . PRO A 1 210 ? -0.446 -7.166 -8.170 1.00 89.81 210 PRO A CA 1
ATOM 1528 C C . PRO A 1 210 ? -1.308 -6.282 -9.079 1.00 89.81 210 PRO A C 1
ATOM 1530 O O . PRO A 1 210 ? -1.101 -5.080 -9.175 1.00 89.81 210 PRO A O 1
ATOM 1533 N N . ILE A 1 211 ? -2.310 -6.865 -9.744 1.00 89.12 211 ILE A N 1
ATOM 1534 C CA . ILE A 1 211 ? -3.161 -6.148 -10.710 1.00 89.12 211 ILE A CA 1
ATOM 1535 C C . ILE A 1 211 ? -4.072 -5.119 -10.012 1.00 89.12 211 ILE A C 1
ATOM 1537 O O . ILE A 1 211 ? -4.468 -4.128 -10.620 1.00 89.12 211 ILE A O 1
ATOM 1541 N N . ILE A 1 212 ? -4.412 -5.344 -8.739 1.00 94.12 212 ILE A N 1
ATOM 1542 C CA . ILE A 1 212 ? -5.372 -4.526 -7.979 1.00 94.12 212 ILE A CA 1
ATOM 1543 C C . ILE A 1 212 ? -4.785 -3.994 -6.665 1.00 94.12 212 ILE A C 1
ATOM 1545 O O . ILE A 1 212 ? -5.533 -3.541 -5.792 1.00 94.12 212 ILE A O 1
ATOM 1549 N N . SER A 1 213 ? -3.457 -4.017 -6.515 1.00 95.69 213 SER A N 1
ATOM 1550 C CA . SER A 1 213 ? -2.799 -3.678 -5.252 1.00 95.69 213 SER A CA 1
ATOM 1551 C C . SER A 1 213 ? -3.032 -2.227 -4.823 1.00 95.69 213 SER A C 1
ATOM 1553 O O . SER A 1 213 ? -3.142 -1.964 -3.623 1.00 95.69 213 SER A O 1
ATOM 1555 N N . PHE A 1 214 ? -3.273 -1.307 -5.766 1.00 95.56 214 PHE A N 1
ATOM 1556 C CA . PHE A 1 214 ? -3.613 0.092 -5.462 1.00 95.56 214 PHE A CA 1
ATOM 1557 C C . PHE A 1 214 ? -4.900 0.216 -4.632 1.00 95.56 214 PHE A C 1
ATOM 1559 O O . PHE A 1 214 ? -4.965 1.002 -3.685 1.00 95.56 214 PHE A O 1
ATOM 1566 N N . ILE A 1 215 ? -5.915 -0.607 -4.926 1.00 97.25 215 ILE A N 1
ATOM 1567 C CA . ILE A 1 215 ? -7.162 -0.661 -4.149 1.00 97.25 215 ILE A CA 1
ATOM 1568 C C . ILE A 1 215 ? -6.852 -1.182 -2.743 1.00 97.25 215 ILE A C 1
ATOM 1570 O O . ILE A 1 215 ? -7.357 -0.663 -1.746 1.00 97.25 215 ILE A O 1
ATOM 1574 N N . GLY A 1 216 ? -5.968 -2.175 -2.651 1.00 98.19 216 GLY A N 1
ATOM 1575 C CA . GLY A 1 216 ? -5.507 -2.714 -1.380 1.00 98.19 216 GLY A CA 1
ATOM 1576 C C . GLY A 1 216 ? -4.818 -1.674 -0.498 1.00 98.19 216 GLY A C 1
ATOM 1577 O O . GLY A 1 216 ? -5.166 -1.557 0.679 1.00 98.19 216 GLY A O 1
ATOM 1578 N N . TYR A 1 217 ? -3.916 -0.861 -1.056 1.00 98.31 217 TYR A N 1
ATOM 1579 C CA . TYR A 1 217 ? -3.261 0.223 -0.317 1.00 98.31 217 TYR A CA 1
ATOM 1580 C C . TYR A 1 217 ? -4.250 1.288 0.175 1.00 98.31 217 TYR A C 1
ATOM 1582 O O . TYR A 1 217 ? -4.091 1.803 1.286 1.00 98.31 217 TYR A O 1
ATOM 1590 N N . MET A 1 218 ? -5.314 1.569 -0.585 1.00 97.94 218 MET A N 1
ATOM 1591 C CA . MET A 1 218 ? -6.392 2.474 -0.170 1.00 97.94 218 MET A CA 1
ATOM 1592 C C . MET A 1 218 ? -7.147 1.942 1.062 1.00 97.94 218 MET A C 1
ATOM 1594 O O . MET A 1 218 ? -7.284 2.652 2.066 1.00 97.94 218 MET A O 1
ATOM 1598 N N . PHE A 1 219 ? -7.550 0.667 1.048 1.00 98.12 219 PHE A N 1
ATOM 1599 C CA . PHE A 1 219 ? -8.186 0.025 2.204 1.00 98.12 219 PHE A CA 1
ATOM 1600 C C . PHE A 1 219 ? -7.245 -0.096 3.404 1.00 98.12 219 PHE A C 1
ATOM 1602 O O . PHE A 1 219 ? -7.663 0.161 4.535 1.00 98.12 219 PHE A O 1
ATOM 1609 N N . ALA A 1 220 ? -5.975 -0.439 3.176 1.00 98.25 220 ALA A N 1
ATOM 1610 C CA . ALA A 1 220 ? -4.969 -0.520 4.226 1.00 98.25 220 ALA A CA 1
ATOM 1611 C C . ALA A 1 220 ? -4.772 0.837 4.916 1.00 98.25 220 ALA A C 1
ATOM 1613 O O . ALA A 1 220 ? -4.799 0.905 6.142 1.00 98.25 220 ALA A O 1
ATOM 1614 N N . TYR A 1 221 ? -4.654 1.934 4.161 1.00 98.50 221 TYR A N 1
ATOM 1615 C CA . TYR A 1 221 ? -4.524 3.284 4.718 1.00 98.50 221 TYR A CA 1
ATOM 1616 C C . TYR A 1 221 ? -5.701 3.663 5.633 1.00 98.50 221 TYR A C 1
ATOM 1618 O O . TYR A 1 221 ? -5.515 4.168 6.751 1.00 98.50 221 TYR A O 1
ATOM 1626 N N . TYR A 1 222 ? -6.926 3.410 5.170 1.00 97.50 222 TYR A N 1
ATOM 1627 C CA . TYR A 1 222 ? -8.134 3.730 5.924 1.00 97.50 222 TYR A CA 1
ATOM 1628 C C . TYR A 1 222 ? -8.308 2.812 7.145 1.00 97.50 222 TYR A C 1
ATOM 1630 O O . TYR A 1 222 ? -8.572 3.293 8.249 1.00 97.50 222 TYR A O 1
ATOM 1638 N N . GLY A 1 223 ? -8.076 1.507 6.986 1.00 96.56 223 GLY A N 1
ATOM 1639 C CA . GLY A 1 223 ? -8.120 0.532 8.074 1.00 96.56 223 GLY A CA 1
ATOM 1640 C C . GLY A 1 223 ? -7.076 0.810 9.160 1.00 96.56 223 GLY A C 1
ATOM 1641 O O . GLY A 1 223 ? -7.411 0.874 10.342 1.00 96.56 223 GLY A O 1
ATOM 1642 N N . LEU A 1 224 ? -5.828 1.102 8.780 1.00 97.62 224 LEU A N 1
ATOM 1643 C CA . LEU A 1 224 ? -4.770 1.492 9.719 1.00 97.62 224 LEU A CA 1
ATOM 1644 C C . LEU A 1 224 ? -5.125 2.773 10.480 1.00 97.62 224 LEU A C 1
ATOM 1646 O O . LEU A 1 224 ? -4.817 2.888 11.664 1.00 97.62 224 LEU A O 1
ATOM 1650 N N . SER A 1 225 ? -5.817 3.723 9.844 1.00 96.62 225 SER A N 1
ATOM 1651 C CA . SER A 1 225 ? -6.301 4.927 10.531 1.00 96.62 225 SER A CA 1
ATOM 1652 C C . SER A 1 225 ? -7.303 4.595 11.641 1.00 96.62 225 SER A C 1
ATOM 1654 O O . SER A 1 225 ? -7.220 5.181 12.719 1.00 96.62 225 SER A O 1
ATOM 1656 N N . LYS A 1 226 ? -8.201 3.625 11.425 1.00 94.88 226 LYS A N 1
ATOM 1657 C CA . LYS A 1 226 ? -9.123 3.149 12.469 1.00 94.88 226 LYS A CA 1
ATOM 1658 C C . LYS A 1 226 ? -8.377 2.509 13.636 1.00 94.88 226 LYS A C 1
ATOM 1660 O O . LYS A 1 226 ? -8.658 2.862 14.779 1.00 94.88 226 LYS A O 1
ATOM 1665 N N . ILE A 1 227 ? -7.402 1.638 13.355 1.00 94.81 227 ILE A N 1
ATOM 1666 C CA . ILE A 1 227 ? -6.568 0.997 14.390 1.00 94.81 227 ILE A CA 1
ATOM 1667 C C . ILE A 1 227 ? -5.862 2.063 15.237 1.00 94.81 227 ILE A C 1
ATOM 1669 O O . ILE A 1 227 ? -5.950 2.051 16.463 1.00 94.81 227 ILE A O 1
ATOM 1673 N N . ILE A 1 228 ? -5.199 3.020 14.582 1.00 94.69 228 ILE A N 1
ATOM 1674 C CA . ILE A 1 228 ? -4.475 4.113 15.245 1.00 94.69 228 ILE A CA 1
ATOM 1675 C C . ILE A 1 228 ? -5.414 4.916 16.143 1.00 94.69 228 ILE A C 1
ATOM 1677 O O . ILE A 1 228 ? -5.053 5.211 17.280 1.00 94.69 228 ILE A O 1
ATOM 1681 N N . ASN A 1 229 ? -6.609 5.256 15.659 1.00 90.62 229 ASN A N 1
ATOM 1682 C CA . ASN A 1 229 ? -7.578 6.022 16.437 1.00 90.62 229 ASN A CA 1
ATOM 1683 C C . ASN A 1 229 ? -8.056 5.232 17.660 1.00 90.62 229 ASN A C 1
ATOM 1685 O O . ASN A 1 229 ? -8.051 5.777 18.758 1.00 90.62 229 ASN A O 1
ATOM 1689 N N . LYS A 1 230 ? -8.376 3.940 17.503 1.00 88.56 230 LYS A N 1
ATOM 1690 C CA . LYS A 1 230 ? -8.760 3.062 18.620 1.00 88.56 230 LYS A CA 1
ATOM 1691 C C . LYS A 1 230 ? -7.690 3.028 19.712 1.00 88.56 230 LYS A C 1
ATOM 1693 O O . LYS A 1 230 ? -8.010 3.250 20.873 1.00 88.56 230 LYS A O 1
ATOM 1698 N N . LEU A 1 231 ? -6.426 2.831 19.331 1.00 86.06 231 LEU A N 1
ATOM 1699 C CA . LEU A 1 231 ? -5.301 2.742 20.270 1.00 86.06 231 LEU A CA 1
ATOM 1700 C C . LEU A 1 231 ? -4.882 4.092 20.864 1.00 86.06 231 LEU A C 1
ATOM 1702 O O . LEU A 1 231 ? -4.357 4.130 21.975 1.00 86.06 231 LEU A O 1
ATOM 1706 N N . SER A 1 232 ? -5.091 5.193 20.136 1.00 79.88 232 SER A N 1
ATOM 1707 C CA . SER A 1 232 ? -4.815 6.548 20.636 1.00 79.88 232 SER A CA 1
ATOM 1708 C C . SER A 1 232 ? -5.861 6.991 21.659 1.00 79.88 232 SER A C 1
ATOM 1710 O O . SER A 1 232 ? -5.535 7.717 22.589 1.00 79.88 232 SER A O 1
ATOM 1712 N N . LEU A 1 233 ? -7.108 6.536 21.509 1.00 64.88 233 LEU A N 1
ATOM 1713 C CA . LEU A 1 233 ? -8.199 6.830 22.441 1.00 64.88 233 LEU A CA 1
ATOM 1714 C C . LEU A 1 233 ? -8.103 6.023 23.742 1.00 64.88 233 LEU A C 1
ATOM 1716 O O . LEU A 1 233 ? -8.686 6.418 24.745 1.00 64.88 233 LEU A O 1
ATOM 1720 N N . THR A 1 234 ? -7.335 4.929 23.762 1.00 55.50 234 THR A N 1
ATOM 1721 C CA . THR A 1 234 ? -7.114 4.131 24.978 1.00 55.50 234 THR A CA 1
ATOM 1722 C C . THR A 1 234 ? -6.208 4.835 26.003 1.00 55.50 234 THR A C 1
ATOM 1724 O O . THR A 1 234 ? -6.035 4.306 27.093 1.00 55.50 234 THR A O 1
ATOM 1727 N N . ASN A 1 235 ? -5.635 6.017 25.714 1.00 40.94 235 ASN A N 1
ATOM 1728 C CA . ASN A 1 235 ? -4.823 6.757 26.689 1.00 40.94 235 ASN A CA 1
ATOM 1729 C C . ASN A 1 235 ? -4.940 8.290 26.578 1.00 40.94 235 ASN A C 1
ATOM 1731 O O . ASN A 1 235 ? -4.286 8.893 25.736 1.00 40.94 235 ASN A O 1
ATOM 1735 N N . TYR A 1 236 ? -5.767 8.893 27.447 1.00 33.34 236 TYR A N 1
ATOM 1736 C CA . TYR A 1 236 ? -5.457 9.921 28.475 1.00 33.34 236 TYR A CA 1
ATOM 1737 C C . TYR A 1 236 ? -6.744 10.134 29.323 1.00 33.34 236 TYR A C 1
ATOM 1739 O O . TYR A 1 236 ? -7.826 10.196 28.739 1.00 33.34 236 TYR A O 1
ATOM 1747 N N . PRO A 1 237 ? -6.676 10.214 30.673 1.00 37.81 237 PRO A N 1
ATOM 1748 C CA . PRO A 1 237 ? -5.861 11.223 31.342 1.00 37.81 237 PRO A CA 1
ATOM 1749 C C . PRO A 1 237 ? -4.936 10.682 32.440 1.00 37.81 237 PRO A C 1
ATOM 1751 O O . PRO A 1 237 ? -5.293 9.864 33.284 1.00 37.81 237 PRO A O 1
ATOM 1754 N N . THR A 1 238 ? -3.740 11.256 32.480 1.00 36.78 238 THR A N 1
ATOM 1755 C CA . THR A 1 238 ? -2.978 11.421 33.717 1.00 36.78 238 THR A CA 1
ATOM 1756 C C . THR A 1 238 ? -3.793 12.273 34.701 1.00 36.78 238 THR A C 1
ATOM 1758 O O . THR A 1 238 ? -4.305 13.316 34.283 1.00 36.78 238 THR A O 1
ATOM 1761 N N . PRO A 1 239 ? -3.904 11.895 35.987 1.00 34.81 239 PRO A N 1
ATOM 1762 C CA . PRO A 1 239 ? -4.583 12.710 36.983 1.00 34.81 239 PRO A CA 1
ATOM 1763 C C . PRO A 1 239 ? -3.760 13.976 37.233 1.00 34.81 239 PRO A C 1
ATOM 1765 O O . PRO A 1 239 ? -2.722 13.947 37.890 1.00 34.81 239 PRO A O 1
ATOM 1768 N N . ILE A 1 240 ? -4.218 15.103 36.695 1.00 34.06 240 ILE A N 1
ATOM 1769 C CA . ILE A 1 240 ? -3.825 16.413 37.206 1.00 34.06 240 ILE A CA 1
ATOM 1770 C C . ILE A 1 240 ? -4.544 16.582 38.541 1.00 34.06 240 ILE A C 1
ATOM 1772 O O . ILE A 1 240 ? -5.770 16.665 38.595 1.00 34.06 240 ILE A O 1
ATOM 1776 N N . MET A 1 241 ? -3.767 16.564 39.624 1.00 32.38 241 MET A N 1
ATOM 1777 C CA . MET A 1 241 ? -4.224 16.960 40.951 1.00 32.38 241 MET A CA 1
ATOM 1778 C C . MET A 1 241 ? -4.852 18.353 40.848 1.00 32.38 241 MET A C 1
ATOM 1780 O O . MET A 1 241 ? -4.216 19.294 40.376 1.00 32.38 241 MET A O 1
ATOM 1784 N N . ALA A 1 242 ? -6.117 18.453 41.247 1.00 36.72 242 ALA A N 1
ATOM 1785 C CA . ALA A 1 242 ? -6.873 19.692 41.252 1.00 36.72 242 ALA A CA 1
ATOM 1786 C C . ALA A 1 242 ? -6.174 20.729 42.143 1.00 36.72 242 ALA A C 1
ATOM 1788 O O . ALA A 1 242 ? -6.068 20.546 43.355 1.00 36.72 242 ALA A O 1
ATOM 1789 N N . GLN A 1 243 ? -5.712 21.822 41.539 1.00 32.44 243 GLN A N 1
ATOM 1790 C CA . GLN A 1 243 ? -5.344 23.041 42.249 1.00 32.44 243 GLN A CA 1
ATOM 1791 C C . GLN A 1 243 ? -6.435 24.090 41.988 1.00 32.44 243 GLN A C 1
ATOM 1793 O O . GLN A 1 243 ? -6.940 24.213 40.874 1.00 32.44 243 GLN A O 1
ATOM 1798 N N . ASN A 1 244 ? -6.831 24.756 43.071 1.00 35.28 244 ASN A N 1
ATOM 1799 C CA . ASN A 1 244 ? -7.978 25.651 43.254 1.00 35.28 244 ASN A CA 1
ATOM 1800 C C . ASN A 1 244 ? -8.348 26.581 42.076 1.00 35.28 244 ASN A C 1
ATOM 1802 O O . ASN A 1 244 ? -7.458 27.134 41.428 1.00 35.28 244 ASN A O 1
ATOM 1806 N N . PRO A 1 245 ? -9.649 26.876 41.871 1.00 41.12 245 PRO A N 1
ATOM 1807 C CA . PRO A 1 245 ? -10.084 27.838 40.868 1.00 41.12 245 PRO A CA 1
ATOM 1808 C C . PRO A 1 245 ? -9.881 29.277 41.365 1.00 41.12 245 PRO A C 1
ATOM 1810 O O . PRO A 1 245 ? -10.522 29.713 42.321 1.00 41.12 245 PRO A O 1
ATOM 1813 N N . VAL A 1 246 ? -9.029 30.036 40.674 1.00 36.41 246 VAL A N 1
ATOM 1814 C CA . VAL A 1 246 ? -9.050 31.505 40.705 1.00 36.41 246 VAL A CA 1
ATOM 1815 C C . VAL A 1 246 ? -9.649 31.989 39.387 1.00 36.41 246 VAL A C 1
ATOM 1817 O O . VAL A 1 246 ? -9.216 31.599 38.304 1.00 36.41 246 VAL A O 1
ATOM 1820 N N . GLN A 1 247 ? -10.693 32.804 39.513 1.00 43.94 247 GLN A N 1
ATOM 1821 C CA . GLN A 1 247 ? -11.441 33.450 38.437 1.00 43.94 247 GLN A CA 1
ATOM 1822 C C . GLN A 1 247 ? -10.545 34.390 37.621 1.00 43.94 247 GLN A C 1
ATOM 1824 O O . GLN A 1 247 ? -9.857 35.214 38.215 1.00 43.94 247 GLN A O 1
ATOM 1829 N N . LEU A 1 248 ? -10.630 34.352 36.285 1.00 35.25 248 LEU A N 1
ATOM 1830 C CA . LEU A 1 248 ? -10.096 35.401 35.406 1.00 35.25 248 LEU A CA 1
ATOM 1831 C C . LEU A 1 248 ? -10.978 35.590 34.154 1.00 35.25 248 LEU A C 1
ATOM 1833 O O . LEU A 1 248 ? -11.019 34.759 33.256 1.00 35.25 248 LEU A O 1
ATOM 1837 N N . ILE A 1 249 ? -11.755 36.674 34.216 1.00 37.16 249 ILE A N 1
ATOM 1838 C CA . ILE A 1 249 ? -12.038 37.739 33.234 1.00 37.16 249 ILE A CA 1
ATOM 1839 C C . ILE A 1 249 ? -11.982 37.396 31.724 1.00 37.16 249 ILE A C 1
ATOM 1841 O O . ILE A 1 249 ? -10.996 36.909 31.184 1.00 37.16 249 ILE A O 1
ATOM 1845 N N . GLN A 1 250 ? -13.077 37.776 31.055 1.00 39.59 250 GLN A N 1
ATOM 1846 C CA . GLN A 1 250 ? -13.407 37.659 29.631 1.00 39.59 250 GLN A CA 1
ATOM 1847 C C . GLN A 1 250 ? -12.468 38.431 28.686 1.00 39.59 250 GLN A C 1
ATOM 1849 O O . GLN A 1 250 ? -12.131 39.586 28.945 1.00 39.59 250 GLN A O 1
ATOM 1854 N N . GLN A 1 251 ? -12.208 37.858 27.504 1.00 34.75 251 GLN A N 1
ATOM 1855 C CA . GLN A 1 251 ? -11.890 38.619 26.290 1.00 34.75 251 GLN A CA 1
ATOM 1856 C C . GLN A 1 251 ? -12.438 37.885 25.043 1.00 34.75 251 GLN A C 1
ATOM 1858 O O . GLN A 1 251 ? -12.266 36.668 24.949 1.00 34.75 251 GLN A O 1
ATOM 1863 N N . PRO A 1 252 ? -13.117 38.560 24.092 1.00 47.66 252 PRO A N 1
ATOM 1864 C CA . PRO A 1 252 ? -13.698 37.904 22.923 1.00 47.66 252 PRO A CA 1
ATOM 1865 C C . PRO A 1 252 ? -12.709 37.858 21.751 1.00 47.66 252 PRO A C 1
ATOM 1867 O O . PRO A 1 252 ? -12.129 38.876 21.379 1.00 47.66 252 PRO A O 1
ATOM 1870 N N . SER A 1 253 ? -12.566 36.688 21.123 1.00 32.22 253 SER A N 1
ATOM 1871 C CA . SER A 1 253 ? -11.894 36.545 19.829 1.00 32.22 253 SER A CA 1
ATOM 1872 C C . SER A 1 253 ? -12.813 35.821 18.848 1.00 32.22 253 SER A C 1
ATOM 1874 O O . SER A 1 253 ? -13.225 34.684 19.075 1.00 32.22 253 SER A O 1
ATOM 1876 N N . TYR A 1 254 ? -13.167 36.528 17.775 1.00 38.97 254 TYR A N 1
ATOM 1877 C CA . TYR A 1 254 ? -13.867 35.998 16.612 1.00 38.97 254 TYR A CA 1
ATOM 1878 C C . TYR A 1 254 ? -12.908 35.096 15.826 1.00 38.97 254 TYR A C 1
ATOM 1880 O O . TYR A 1 254 ? -11.940 35.570 15.238 1.00 38.97 254 TYR A O 1
ATOM 1888 N N . GLY A 1 255 ? -13.203 33.799 15.787 1.00 34.31 255 GLY A N 1
ATOM 1889 C CA . GLY A 1 255 ? -12.494 32.823 14.968 1.00 34.31 255 GLY A CA 1
ATOM 1890 C C . GLY A 1 255 ? -13.366 31.592 14.774 1.00 34.31 255 GLY A C 1
ATOM 1891 O O . GLY A 1 255 ? -13.664 30.878 15.726 1.00 34.31 255 GLY A O 1
ATOM 1892 N N . GLN A 1 256 ? -13.829 31.398 13.543 1.00 39.88 256 GLN A N 1
ATOM 1893 C CA . GLN A 1 256 ? -14.768 30.362 13.122 1.00 39.88 256 GLN A CA 1
ATOM 1894 C C . GLN A 1 256 ? -14.312 28.957 13.546 1.00 39.88 256 GLN A C 1
ATOM 1896 O O . GLN A 1 256 ? -13.226 28.510 13.181 1.00 39.88 256 GLN A O 1
ATOM 1901 N N . GLN A 1 257 ? -15.167 28.244 14.281 1.00 34.06 257 GLN A N 1
ATOM 1902 C CA . GLN A 1 257 ? -14.970 26.833 14.593 1.00 34.06 257 GLN A CA 1
ATOM 1903 C C . GLN A 1 257 ? -15.742 25.974 13.590 1.00 34.06 257 GLN A C 1
ATOM 1905 O O . GLN A 1 257 ? -16.971 25.994 13.532 1.00 34.06 257 GLN A O 1
ATOM 1910 N N . LEU A 1 258 ? -14.987 25.204 12.807 1.00 33.03 258 LEU A N 1
ATOM 1911 C CA . LEU A 1 258 ? -15.482 24.047 12.074 1.00 33.03 258 LEU A CA 1
ATOM 1912 C C . LEU A 1 258 ? -16.058 23.054 13.091 1.00 33.03 258 LEU A C 1
ATOM 1914 O O . LEU A 1 258 ? -15.340 22.561 13.961 1.00 33.03 258 LEU A O 1
ATOM 1918 N N . GLN A 1 259 ? -17.356 22.780 12.983 1.00 32.62 259 GLN A N 1
ATOM 1919 C CA . GLN A 1 259 ? -18.049 21.788 13.797 1.00 32.62 259 GLN A CA 1
ATOM 1920 C C . GLN A 1 259 ? -17.453 20.401 13.522 1.00 32.62 259 GLN A C 1
ATOM 1922 O O . GLN A 1 259 ? -17.726 19.778 12.498 1.00 32.62 259 GLN A O 1
ATOM 1927 N N . GLN A 1 260 ? -16.613 19.917 14.438 1.00 35.88 260 GLN A N 1
ATOM 1928 C CA . GLN A 1 260 ? -16.284 18.501 14.527 1.00 35.88 260 GLN A CA 1
ATOM 1929 C C . GLN A 1 260 ? -17.457 17.802 15.207 1.00 35.88 260 GLN A C 1
ATOM 1931 O O . GLN A 1 260 ? -17.701 17.989 16.398 1.00 35.88 260 GLN A O 1
ATOM 1936 N N . THR A 1 261 ? -18.192 17.001 14.443 1.00 33.97 261 THR A N 1
ATOM 1937 C CA . THR A 1 261 ? -19.199 16.083 14.972 1.00 33.97 261 THR A CA 1
ATOM 1938 C C . THR A 1 261 ? -18.492 15.047 15.847 1.00 33.97 261 THR A C 1
ATOM 1940 O O . THR A 1 261 ? -17.947 14.063 15.349 1.00 33.97 261 THR A O 1
ATOM 1943 N N . TYR A 1 262 ? -18.449 15.293 17.158 1.00 41.47 262 TYR A N 1
ATOM 1944 C CA . TYR A 1 262 ? -18.022 14.308 18.147 1.00 41.47 262 TYR A CA 1
ATOM 1945 C C . TYR A 1 262 ? -18.965 13.108 18.056 1.00 41.47 262 TYR A C 1
ATOM 1947 O O . TYR A 1 262 ? -20.159 13.210 18.332 1.00 41.47 262 TYR A O 1
ATOM 1955 N N . VAL A 1 263 ? -18.433 11.964 17.633 1.00 45.16 263 VAL A N 1
ATOM 1956 C CA . VAL A 1 263 ? -19.162 10.697 17.669 1.00 45.16 263 VAL A CA 1
ATOM 1957 C C . VAL A 1 263 ? -19.356 10.340 19.143 1.00 45.16 263 VAL A C 1
ATOM 1959 O O . VAL A 1 263 ? -18.380 10.098 19.854 1.00 45.16 263 VAL A O 1
ATOM 1962 N N . ASN A 1 264 ? -20.606 10.374 19.609 1.00 55.06 264 ASN A N 1
ATOM 1963 C CA . ASN A 1 264 ? -20.982 10.007 20.972 1.00 55.06 264 ASN A CA 1
ATOM 1964 C C . ASN A 1 264 ? -20.472 8.597 21.295 1.00 55.06 264 ASN A C 1
ATOM 1966 O O . ASN A 1 264 ? -20.862 7.624 20.655 1.00 55.06 264 ASN A O 1
ATOM 1970 N N . GLN A 1 265 ? -19.569 8.507 22.270 1.00 70.19 265 GLN A N 1
ATOM 1971 C CA . GLN A 1 265 ? -18.877 7.266 22.640 1.00 70.19 265 GLN A CA 1
ATOM 1972 C C . GLN A 1 265 ? -19.683 6.424 23.644 1.00 70.19 265 GLN A C 1
ATOM 1974 O O . GLN A 1 265 ? -19.399 5.247 23.847 1.00 70.19 265 GLN A O 1
ATOM 1979 N N . PHE A 1 266 ? -20.697 7.032 24.262 1.00 82.69 266 PHE A N 1
ATOM 1980 C CA . PHE A 1 266 ? -21.653 6.383 25.151 1.00 82.69 266 PHE A CA 1
ATOM 1981 C C . PHE A 1 266 ? -22.812 5.834 24.323 1.00 82.69 266 PHE A C 1
ATOM 1983 O O . PHE A 1 266 ? -23.323 6.522 23.437 1.00 82.69 266 PHE A O 1
ATOM 1990 N N . SER A 1 267 ? -23.254 4.616 24.625 1.00 88.00 267 SER A N 1
ATOM 1991 C CA . SER A 1 267 ? -24.411 4.011 23.958 1.00 88.00 267 SER A CA 1
ATOM 1992 C C . SER A 1 267 ? -25.324 3.326 24.961 1.00 88.00 267 SER A C 1
ATOM 1994 O O . SER A 1 267 ? -24.881 2.865 26.010 1.00 88.00 267 SER A O 1
ATOM 1996 N N . GLN A 1 268 ? -26.615 3.284 24.652 1.00 90.81 268 GLN A N 1
ATOM 1997 C CA . GLN A 1 268 ? -27.574 2.531 25.445 1.00 90.81 268 GLN A CA 1
ATOM 1998 C C . GLN A 1 268 ? -27.541 1.058 25.037 1.00 90.81 268 GLN A C 1
ATOM 2000 O O . GLN A 1 268 ? -27.489 0.737 23.849 1.00 90.81 268 GLN A O 1
ATOM 2005 N N . ILE A 1 269 ? -27.619 0.171 26.025 1.00 84.00 269 ILE A N 1
ATOM 2006 C CA . ILE A 1 269 ? -27.821 -1.259 25.819 1.00 84.00 269 ILE A CA 1
ATOM 2007 C C . ILE A 1 269 ? -29.275 -1.584 26.136 1.00 84.00 269 ILE A C 1
ATOM 2009 O O . ILE A 1 269 ? -29.762 -1.319 27.233 1.00 84.00 269 ILE A O 1
ATOM 2013 N N . GLY A 1 270 ? -29.959 -2.187 25.167 1.00 85.81 270 GLY A N 1
ATOM 2014 C CA . GLY A 1 270 ? -31.362 -2.545 25.310 1.00 85.81 270 GLY A CA 1
ATOM 2015 C C . GLY A 1 270 ? -32.267 -1.321 25.420 1.00 85.81 270 GLY A C 1
ATOM 2016 O O . GLY A 1 270 ? -31.962 -0.240 24.914 1.00 85.81 270 GLY A O 1
ATOM 2017 N N . GLN A 1 271 ? -33.410 -1.518 26.063 1.00 85.31 271 GLN A N 1
ATOM 2018 C CA . GLN A 1 271 ? -34.445 -0.509 26.188 1.00 85.31 271 GLN A CA 1
ATOM 2019 C C . GLN A 1 271 ? -34.689 -0.165 27.649 1.00 85.31 271 GLN A C 1
ATOM 2021 O O . GLN A 1 271 ? -34.775 -1.043 28.503 1.00 85.31 271 GLN A O 1
ATOM 2026 N N . GLY A 1 272 ? -34.809 1.131 27.917 1.00 92.81 272 GLY A N 1
ATOM 2027 C CA . GLY A 1 272 ? -35.111 1.647 29.238 1.00 92.81 272 GLY A CA 1
ATOM 2028 C C . GLY A 1 272 ? -36.565 1.476 29.641 1.00 92.81 272 GLY A C 1
ATOM 2029 O O . GLY A 1 272 ? -37.452 1.344 28.794 1.00 92.81 272 GLY A O 1
ATOM 2030 N N . VAL A 1 273 ? -36.819 1.601 30.938 1.00 94.81 273 VAL A N 1
ATOM 2031 C CA . VAL A 1 273 ? -38.176 1.650 31.491 1.00 94.81 273 VAL A CA 1
ATOM 2032 C C . VAL A 1 273 ? -38.299 2.856 32.408 1.00 94.81 273 VAL A C 1
ATOM 2034 O O . VAL A 1 273 ? -37.484 3.019 33.307 1.00 94.81 273 VAL A O 1
ATOM 2037 N N . ILE A 1 274 ? -39.316 3.688 32.199 1.00 96.19 274 ILE A N 1
ATOM 2038 C CA . ILE A 1 274 ? -39.756 4.722 33.141 1.00 96.19 274 ILE A CA 1
ATOM 2039 C C . ILE A 1 274 ? -40.970 4.154 33.875 1.00 96.19 274 ILE A C 1
ATOM 2041 O O . ILE A 1 274 ? -41.936 3.763 33.229 1.00 96.19 274 ILE A O 1
ATOM 2045 N N . LYS A 1 275 ? -40.926 4.093 35.202 1.00 93.38 275 LYS A N 1
ATOM 2046 C CA . LYS A 1 275 ? -42.015 3.582 36.044 1.00 93.38 275 LYS A CA 1
ATOM 2047 C C . LYS A 1 275 ? -42.938 4.709 36.500 1.00 93.38 275 LYS A C 1
ATOM 2049 O O . LYS A 1 275 ? -42.480 5.841 36.669 1.00 93.38 275 LYS A O 1
ATOM 2054 N N . SER A 1 276 ? -44.202 4.393 36.787 1.00 91.06 276 SER A N 1
ATOM 2055 C CA . SER A 1 276 ? -45.204 5.349 37.301 1.00 91.06 276 SER A CA 1
ATOM 2056 C C . SER A 1 276 ? -44.778 6.078 38.581 1.00 91.06 276 SER A C 1
ATOM 2058 O O . SER A 1 276 ? -45.194 7.205 38.839 1.00 91.06 276 SER A O 1
ATOM 2060 N N . ASN A 1 277 ? -43.888 5.464 39.360 1.00 91.00 277 ASN A N 1
ATOM 2061 C CA . ASN A 1 277 ? -43.340 6.016 40.595 1.00 91.00 277 ASN A CA 1
ATOM 2062 C C . ASN A 1 277 ? -42.177 7.013 40.400 1.00 91.00 277 ASN A C 1
ATOM 2064 O O . ASN A 1 277 ? -41.539 7.381 41.386 1.00 91.00 277 ASN A O 1
ATOM 2068 N N . GLY A 1 278 ? -41.865 7.422 39.165 1.00 89.81 278 GLY A N 1
ATOM 2069 C CA . GLY A 1 278 ? -40.840 8.435 38.883 1.00 89.81 278 GLY A CA 1
ATOM 2070 C C . GLY A 1 278 ? -39.451 7.897 38.554 1.00 89.81 278 GLY A C 1
ATOM 2071 O O . GLY A 1 278 ? -38.573 8.669 38.162 1.00 89.81 278 GLY A O 1
ATOM 2072 N N . TYR A 1 279 ? -39.231 6.589 38.694 1.00 96.25 279 TYR A N 1
ATOM 2073 C CA . TYR A 1 279 ? -37.922 5.979 38.482 1.00 96.25 279 TYR A CA 1
ATOM 2074 C C . TYR A 1 279 ? -37.752 5.490 37.043 1.00 96.25 279 TYR A C 1
ATOM 2076 O O . TYR A 1 279 ? -38.513 4.648 36.571 1.00 96.25 279 TYR A O 1
ATOM 2084 N N . ALA A 1 280 ? -36.704 5.959 36.370 1.00 96.75 280 ALA A N 1
ATOM 2085 C CA . ALA A 1 280 ? -36.251 5.436 35.091 1.00 96.75 280 ALA A CA 1
ATOM 2086 C C . ALA A 1 280 ? -35.043 4.511 35.276 1.00 96.75 280 ALA A C 1
ATOM 2088 O O . ALA A 1 280 ? -34.105 4.852 35.991 1.00 96.75 280 ALA A O 1
ATOM 2089 N N . GLN A 1 281 ? -35.060 3.352 34.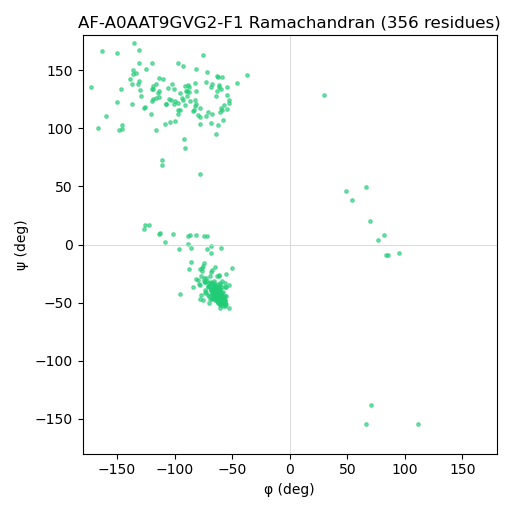627 1.00 96.44 281 GLN A N 1
ATOM 2090 C CA . GLN A 1 281 ? -33.980 2.368 34.619 1.00 96.44 281 GLN A CA 1
ATOM 2091 C C . GLN A 1 281 ? -33.407 2.272 33.206 1.00 96.44 281 GLN A C 1
ATOM 2093 O O . GLN A 1 281 ? -34.159 2.086 32.246 1.00 96.44 281 GLN A O 1
ATOM 2098 N N . LEU A 1 282 ? -32.091 2.426 33.079 1.00 96.88 282 LEU A N 1
ATOM 2099 C CA . LEU A 1 282 ? -31.360 2.362 31.813 1.00 96.88 282 LEU A CA 1
ATOM 2100 C C . LEU A 1 282 ? -30.089 1.539 32.002 1.00 96.88 282 LEU A C 1
ATOM 2102 O O . LEU A 1 282 ? -29.452 1.635 33.045 1.00 96.88 282 LEU A O 1
ATOM 2106 N N . THR A 1 283 ? -29.669 0.817 30.967 1.00 94.00 283 THR A N 1
ATOM 2107 C CA . THR A 1 283 ? -28.328 0.227 30.910 1.00 94.00 283 THR A CA 1
ATOM 2108 C C . THR A 1 283 ? -27.502 1.001 29.892 1.00 94.00 283 THR A C 1
ATOM 2110 O O . THR A 1 283 ? -27.868 1.089 28.719 1.00 94.00 283 THR A O 1
ATOM 2113 N N . LEU A 1 284 ? -26.389 1.583 30.331 1.00 94.94 284 LEU A N 1
ATOM 2114 C CA . LEU A 1 284 ? -25.481 2.353 29.484 1.00 94.94 284 LEU A CA 1
ATOM 2115 C C . LEU A 1 284 ? -24.134 1.649 29.348 1.00 94.94 284 LEU A C 1
ATOM 2117 O O . LEU A 1 284 ? -23.517 1.263 30.340 1.00 94.94 284 LEU A O 1
ATOM 2121 N N . TYR A 1 285 ? -23.645 1.541 28.118 1.00 90.50 285 TYR A N 1
ATOM 2122 C CA . TYR A 1 285 ? -22.256 1.215 27.846 1.00 90.50 285 TYR A CA 1
ATOM 2123 C C . TYR A 1 285 ? -21.396 2.473 27.956 1.00 90.50 285 TYR A C 1
ATOM 2125 O O . TYR A 1 285 ? -21.627 3.461 27.248 1.00 90.50 285 TYR A O 1
ATOM 2133 N N . SER A 1 286 ? -20.379 2.409 28.809 1.00 92.75 286 SER A N 1
ATOM 2134 C CA . SER A 1 286 ? -19.368 3.446 28.958 1.00 92.75 286 SER A CA 1
ATOM 2135 C C . SER A 1 286 ? -17.996 2.899 28.562 1.00 92.75 286 SER A C 1
ATOM 2137 O O . SER A 1 286 ? -17.572 1.884 29.112 1.00 92.75 286 SER A O 1
ATOM 2139 N N . PRO A 1 287 ? -17.257 3.540 27.644 1.00 81.25 287 PRO A N 1
ATOM 2140 C CA . PRO A 1 287 ? -15.900 3.111 27.305 1.00 81.25 287 PRO A CA 1
ATOM 2141 C C . PRO A 1 287 ? -14.859 3.552 28.349 1.00 81.25 287 PRO A C 1
ATOM 2143 O O . PRO A 1 287 ? -13.781 2.969 28.429 1.00 81.25 287 PRO A O 1
ATOM 2146 N N . THR A 1 288 ? -15.167 4.574 29.151 1.00 86.12 288 THR A N 1
ATOM 2147 C CA . THR A 1 288 ? -14.266 5.171 30.150 1.00 86.12 288 THR A CA 1
ATOM 2148 C C . THR A 1 288 ? -14.993 5.402 31.473 1.00 86.12 288 THR A C 1
ATOM 2150 O O . THR A 1 288 ? -16.207 5.224 31.564 1.00 86.12 288 THR A O 1
ATOM 2153 N N . THR A 1 289 ? -14.273 5.821 32.514 1.00 87.25 289 THR A N 1
ATOM 2154 C CA . THR A 1 289 ? -14.933 6.386 33.694 1.00 87.25 289 THR A CA 1
ATOM 2155 C C . THR A 1 289 ? -15.560 7.735 33.337 1.00 87.25 289 THR A C 1
ATOM 2157 O O . THR A 1 289 ? -14.947 8.544 32.636 1.00 87.25 289 THR A O 1
ATOM 2160 N N . ALA A 1 290 ? -16.795 7.971 33.771 1.00 92.25 290 ALA A N 1
ATOM 2161 C CA . ALA A 1 290 ? -17.512 9.215 33.496 1.00 92.25 290 ALA A CA 1
ATOM 2162 C C . ALA A 1 290 ? -18.498 9.554 34.619 1.00 92.25 290 ALA A C 1
ATOM 2164 O O . ALA A 1 290 ? -18.820 8.708 35.451 1.00 92.25 290 ALA A O 1
ATOM 2165 N N . VAL A 1 291 ? -18.972 10.798 34.647 1.00 92.75 291 VAL A N 1
ATOM 2166 C CA . VAL A 1 291 ? -19.920 11.294 35.653 1.00 92.75 291 VAL A CA 1
ATOM 2167 C C . VAL A 1 291 ? -21.190 11.741 34.949 1.00 92.75 291 VAL A C 1
ATOM 2169 O O . VAL A 1 291 ? -21.133 12.584 34.055 1.00 92.75 291 VAL A O 1
ATOM 2172 N N . ILE A 1 292 ? -22.342 11.214 35.350 1.00 93.56 292 ILE A N 1
ATOM 2173 C CA . ILE A 1 292 ? -23.627 11.709 34.856 1.00 93.56 292 ILE A CA 1
ATOM 2174 C C . ILE A 1 292 ? -23.967 12.984 35.630 1.00 93.56 292 ILE A C 1
ATOM 2176 O O . ILE A 1 292 ? -24.223 12.939 36.829 1.00 93.56 292 ILE A O 1
ATOM 2180 N N . ALA A 1 293 ? -23.937 14.128 34.951 1.00 89.38 293 ALA A N 1
ATOM 2181 C CA . ALA A 1 293 ? -24.206 15.429 35.555 1.00 89.38 293 ALA A CA 1
ATOM 2182 C C . ALA A 1 293 ? -25.708 15.654 35.770 1.00 89.38 293 ALA A C 1
ATOM 2184 O O . ALA A 1 293 ? -26.115 16.148 36.818 1.00 89.38 293 ALA A O 1
ATOM 2185 N N . SER A 1 294 ? -26.523 15.291 34.778 1.00 95.38 294 SER A N 1
ATOM 2186 C CA . SER A 1 294 ? -27.981 15.397 34.835 1.00 95.38 294 SER A CA 1
ATOM 2187 C C . SER A 1 294 ? -28.644 14.544 33.752 1.00 95.38 294 SER A C 1
ATOM 2189 O O . SER A 1 294 ? -27.998 14.083 32.806 1.00 95.38 294 SER A O 1
ATOM 2191 N N . ALA A 1 295 ? -29.951 14.342 33.883 1.00 95.31 295 ALA A N 1
ATOM 2192 C CA . ALA A 1 295 ? -30.793 13.712 32.878 1.00 95.31 295 ALA A CA 1
ATOM 2193 C C . ALA A 1 295 ? -32.073 14.525 32.660 1.00 95.31 295 ALA A C 1
ATOM 2195 O O . ALA A 1 295 ? -32.599 15.120 33.598 1.00 95.31 295 ALA A O 1
ATOM 2196 N N . GLN A 1 296 ? -32.596 14.530 31.437 1.00 95.69 296 GLN A N 1
ATOM 2197 C CA . GLN A 1 296 ? -33.834 15.213 31.069 1.00 95.69 296 GLN A CA 1
ATOM 2198 C C . GLN A 1 296 ? -34.694 14.329 30.167 1.00 95.69 296 GLN A C 1
ATOM 2200 O O . GLN A 1 296 ? -34.184 13.733 29.221 1.00 95.69 296 GLN A O 1
ATOM 2205 N N . ILE A 1 297 ? -36.007 14.298 30.397 1.00 93.38 297 ILE A N 1
ATOM 2206 C CA . ILE A 1 297 ? -36.956 13.696 29.450 1.00 93.38 297 ILE A CA 1
ATOM 2207 C C . ILE A 1 297 ? -37.287 14.730 28.364 1.00 93.38 297 ILE A C 1
ATOM 2209 O O . ILE A 1 297 ? -37.868 15.781 28.653 1.00 93.38 297 ILE A O 1
ATOM 2213 N N . GLN A 1 298 ? -36.922 14.449 27.110 1.00 89.44 298 GLN A N 1
ATOM 2214 C CA . GLN A 1 298 ? -37.178 15.345 25.978 1.00 89.44 298 GLN A CA 1
ATOM 2215 C C . GLN A 1 298 ? -38.674 15.630 25.808 1.00 89.44 298 GLN A C 1
ATOM 2217 O O . GLN A 1 298 ? -39.519 14.761 26.016 1.00 89.44 298 GLN A O 1
ATOM 2222 N N . GLY A 1 299 ? -38.996 16.864 25.413 1.00 82.19 299 GLY A N 1
ATOM 2223 C CA . GLY A 1 299 ? -40.383 17.322 25.282 1.00 82.19 299 GLY A CA 1
ATOM 2224 C C . GLY A 1 299 ? -41.067 17.645 26.615 1.00 82.19 299 GLY A C 1
ATOM 2225 O O . GLY A 1 299 ? -42.242 17.997 26.617 1.00 82.19 299 GLY A O 1
ATOM 2226 N N . THR A 1 300 ? -40.346 17.567 27.738 1.00 87.50 300 THR A N 1
ATOM 2227 C CA . THR A 1 300 ? -40.847 17.925 29.072 1.00 87.50 300 THR A CA 1
ATOM 2228 C C . THR A 1 300 ? -39.865 18.846 29.808 1.00 87.50 300 THR A C 1
ATOM 2230 O O . THR A 1 300 ? -38.702 18.989 29.420 1.00 87.50 300 THR A O 1
ATOM 2233 N N . SER A 1 301 ? -40.320 19.449 30.909 1.00 86.94 301 SER A N 1
ATOM 2234 C CA . SER A 1 301 ? -39.474 20.176 31.867 1.00 86.94 301 SER A CA 1
ATOM 2235 C C . SER A 1 301 ? -38.862 19.272 32.950 1.00 86.94 301 SER A C 1
ATOM 2237 O O . SER A 1 301 ? -38.272 19.777 33.904 1.00 86.94 301 SER A O 1
ATOM 2239 N N . LEU A 1 302 ? -38.998 17.944 32.829 1.00 88.88 302 LEU A N 1
ATOM 2240 C CA . LEU A 1 302 ? -38.523 16.985 33.824 1.00 88.88 302 LEU A CA 1
ATOM 2241 C C . LEU A 1 302 ? -37.011 16.795 33.694 1.00 88.88 302 LEU A C 1
ATOM 2243 O O . LEU A 1 302 ? -36.534 16.097 32.797 1.00 88.88 302 LEU A O 1
ATOM 2247 N N . VAL A 1 303 ? -36.273 17.417 34.614 1.00 91.44 303 VAL A N 1
ATOM 2248 C CA . VAL A 1 303 ? -34.819 17.297 34.770 1.00 91.44 303 VAL A CA 1
ATOM 2249 C C . VAL A 1 303 ? -34.524 16.655 36.122 1.00 91.44 303 VAL A C 1
ATOM 2251 O O . VAL A 1 303 ? -35.143 17.005 37.125 1.00 91.44 303 VAL A O 1
ATOM 2254 N N . SER A 1 304 ? -33.568 15.732 36.164 1.00 90.81 304 SER A N 1
ATOM 2255 C CA . SER A 1 304 ? -33.121 15.081 37.391 1.00 90.81 304 SER A CA 1
ATOM 2256 C C . SER A 1 304 ? -31.603 15.079 37.519 1.00 90.81 304 SER A C 1
ATOM 2258 O O . SER A 1 304 ? -30.883 14.782 36.567 1.00 90.81 304 SER A O 1
ATOM 2260 N N . ASN A 1 305 ? -31.144 15.352 38.741 1.00 90.31 305 ASN A N 1
ATOM 2261 C CA . ASN A 1 305 ? -29.766 15.139 39.190 1.00 90.31 305 ASN A CA 1
ATOM 2262 C C . ASN A 1 305 ? -29.673 13.961 40.180 1.00 90.31 305 ASN A C 1
ATOM 2264 O O . ASN A 1 305 ? -28.607 13.679 40.717 1.00 90.31 305 ASN A O 1
ATOM 2268 N N . ASN A 1 306 ? -30.797 13.291 40.461 1.00 92.31 306 ASN A N 1
ATOM 2269 C CA . ASN A 1 306 ? -30.856 12.144 41.359 1.00 92.31 306 ASN A CA 1
ATOM 2270 C C . ASN A 1 306 ? -30.676 10.864 40.537 1.00 92.31 306 ASN A C 1
ATOM 2272 O O . ASN A 1 306 ? -31.636 10.326 39.981 1.00 92.31 306 ASN A O 1
ATOM 2276 N N . ILE A 1 307 ? -29.420 10.440 40.411 1.00 95.88 307 ILE A N 1
ATOM 2277 C CA . ILE A 1 307 ? -28.977 9.360 39.527 1.00 95.88 307 ILE A CA 1
ATOM 2278 C C . ILE A 1 307 ? -28.118 8.400 40.345 1.00 95.88 307 ILE A C 1
ATOM 2280 O O . ILE A 1 307 ? -27.237 8.835 41.080 1.00 95.88 307 ILE A O 1
ATOM 2284 N N . ASN A 1 308 ? -28.363 7.097 40.241 1.00 91.94 308 ASN A N 1
ATOM 2285 C CA . ASN A 1 308 ? -27.601 6.080 40.953 1.00 91.94 308 ASN A CA 1
ATOM 2286 C C . ASN A 1 308 ? -27.274 4.886 40.039 1.00 91.94 308 ASN A C 1
ATOM 2288 O O . ASN A 1 308 ? -28.213 4.242 39.568 1.00 91.94 308 ASN A O 1
ATOM 2292 N N . PRO A 1 309 ? -25.990 4.548 39.825 1.00 94.44 309 PRO A N 1
ATOM 2293 C CA . PRO A 1 309 ? -24.801 5.299 40.238 1.00 94.44 309 PRO A CA 1
ATOM 2294 C C . PRO A 1 309 ? -24.605 6.588 39.417 1.00 94.44 309 PRO A C 1
ATOM 2296 O O . PRO A 1 309 ? -24.936 6.645 38.237 1.00 94.44 309 PRO A O 1
ATOM 2299 N N . VAL A 1 310 ? -24.027 7.624 40.039 1.00 91.88 310 VAL A N 1
ATOM 2300 C CA . VAL A 1 310 ? -23.614 8.867 39.348 1.00 91.88 310 VAL A CA 1
ATOM 2301 C C . VAL A 1 310 ? -22.346 8.644 38.510 1.00 91.88 310 VAL A C 1
ATOM 2303 O O . VAL A 1 310 ? -22.153 9.280 37.474 1.00 91.88 310 VAL A O 1
ATOM 2306 N N . PHE A 1 311 ? -21.478 7.733 38.955 1.00 91.88 311 PHE A N 1
ATOM 2307 C CA . PHE A 1 311 ? -20.242 7.372 38.269 1.00 91.88 311 PHE A CA 1
ATOM 2308 C C . PHE A 1 311 ? -20.471 6.159 37.372 1.00 91.88 311 PHE A C 1
ATOM 2310 O O . PHE A 1 311 ? -20.922 5.112 37.834 1.00 91.88 311 PHE A O 1
ATOM 2317 N N . LEU A 1 312 ? -20.117 6.304 36.101 1.00 92.38 312 LEU A N 1
ATOM 2318 C CA . LEU A 1 312 ? -20.042 5.215 35.142 1.00 92.38 312 LEU A CA 1
ATOM 2319 C C . LEU A 1 312 ? -18.642 4.613 35.185 1.00 92.38 312 LEU A C 1
ATOM 2321 O O . LEU A 1 312 ? -17.652 5.343 35.119 1.00 92.38 312 LEU A O 1
ATOM 2325 N N . ASN A 1 313 ? -18.565 3.290 35.256 1.00 90.81 313 ASN A N 1
ATOM 2326 C CA . ASN A 1 313 ? -17.332 2.532 35.086 1.00 90.81 313 ASN A CA 1
ATOM 2327 C C . ASN A 1 313 ? -17.227 2.013 33.643 1.00 90.81 313 ASN A C 1
ATOM 2329 O O . ASN A 1 313 ? -18.255 1.843 32.985 1.00 90.81 313 ASN A O 1
ATOM 2333 N N . PRO A 1 314 ? -16.018 1.727 33.129 1.00 88.88 314 PRO A N 1
ATOM 2334 C CA . PRO A 1 314 ? -15.869 1.081 31.831 1.00 88.88 314 PRO A CA 1
ATOM 2335 C C . PRO A 1 314 ? -16.667 -0.233 31.763 1.00 88.88 314 PRO A C 1
ATOM 2337 O O . PRO A 1 314 ? -16.531 -1.086 32.639 1.00 88.88 314 PRO A O 1
ATOM 2340 N N . GLY A 1 315 ? -17.487 -0.396 30.724 1.00 87.94 315 GLY A N 1
ATOM 2341 C CA . GLY A 1 315 ? -18.410 -1.519 30.548 1.00 87.94 315 GLY A CA 1
ATOM 2342 C C . GLY A 1 315 ? -19.884 -1.119 30.657 1.00 87.94 315 GLY A C 1
ATOM 2343 O O . GLY A 1 315 ? -20.262 0.018 30.371 1.00 87.94 315 GLY A O 1
ATOM 2344 N N . ASN A 1 316 ? -20.727 -2.082 31.031 1.00 91.06 316 ASN A N 1
ATOM 2345 C CA . ASN A 1 316 ? -22.172 -1.895 31.156 1.00 91.06 316 ASN A CA 1
ATOM 2346 C C . ASN A 1 316 ? -22.505 -1.377 32.556 1.00 91.06 316 ASN A C 1
ATOM 2348 O O . ASN A 1 316 ? -22.055 -1.944 33.549 1.00 91.06 316 ASN A O 1
ATOM 2352 N N . ASN A 1 317 ? -23.313 -0.327 32.626 1.00 95.31 317 ASN A N 1
ATOM 2353 C CA . ASN A 1 317 ? -23.721 0.310 33.868 1.00 95.31 317 ASN A CA 1
ATOM 2354 C C . ASN A 1 317 ? -25.241 0.373 33.916 1.00 95.31 317 ASN A C 1
ATOM 2356 O O . ASN A 1 317 ? -25.857 1.035 33.079 1.00 95.31 317 ASN A O 1
ATOM 2360 N N . ASP A 1 318 ? -25.830 -0.281 34.909 1.00 95.12 318 ASP A N 1
ATOM 2361 C CA . ASP A 1 318 ? -27.253 -0.155 35.193 1.00 95.12 318 ASP A CA 1
ATOM 2362 C C . ASP A 1 318 ? -27.473 1.080 36.059 1.00 95.12 318 ASP A C 1
ATOM 2364 O O . ASP A 1 318 ? -26.997 1.155 37.193 1.00 95.12 318 ASP A O 1
ATOM 2368 N N . ILE A 1 319 ? -28.171 2.065 35.502 1.00 96.62 319 ILE A N 1
ATOM 2369 C CA . ILE A 1 319 ? -28.440 3.343 36.148 1.00 96.62 319 ILE A CA 1
ATOM 2370 C C . ILE A 1 319 ? -29.926 3.501 36.443 1.00 96.62 319 ILE A C 1
ATOM 2372 O O . ILE A 1 319 ? -30.802 3.117 35.664 1.00 96.62 319 ILE A O 1
ATOM 2376 N N . VAL A 1 320 ? -30.196 4.120 37.583 1.00 96.88 320 VAL A N 1
ATOM 2377 C CA . VAL A 1 320 ? -31.529 4.473 38.047 1.00 96.88 320 VAL A CA 1
ATOM 2378 C C . VAL A 1 320 ? -31.599 5.986 38.204 1.00 96.88 320 VAL A C 1
ATOM 2380 O O . VAL A 1 320 ? -30.808 6.570 38.939 1.00 96.88 320 VAL A O 1
ATOM 2383 N N . ILE A 1 321 ? -32.546 6.625 37.525 1.00 97.81 321 ILE A N 1
ATOM 2384 C CA . ILE A 1 321 ? -32.769 8.074 37.554 1.00 97.81 321 ILE A CA 1
ATOM 2385 C C . ILE A 1 321 ? -34.124 8.336 38.200 1.00 97.81 321 ILE A C 1
ATOM 2387 O O . ILE A 1 321 ? -35.117 7.737 37.802 1.00 97.81 321 ILE A O 1
ATOM 2391 N N . ASN A 1 322 ? -34.192 9.240 39.172 1.00 96.06 322 ASN A N 1
ATOM 2392 C CA . ASN A 1 322 ? -35.450 9.621 39.809 1.00 96.06 322 ASN A CA 1
ATOM 2393 C C . ASN A 1 322 ? -35.920 10.988 39.298 1.00 96.06 322 ASN A C 1
ATOM 2395 O O . ASN A 1 322 ? -35.370 12.016 39.691 1.00 96.06 322 ASN A O 1
ATOM 2399 N N . PHE A 1 323 ? -36.940 11.006 38.444 1.00 94.88 323 PHE A N 1
ATOM 2400 C CA . PHE A 1 323 ? -37.560 12.228 37.917 1.00 94.88 323 PHE A CA 1
ATOM 2401 C C . PHE A 1 323 ? -38.663 12.797 38.826 1.00 94.88 323 PHE A C 1
ATOM 2403 O O . PHE A 1 323 ? -39.201 13.862 38.534 1.00 94.88 323 PHE A O 1
ATOM 2410 N N . GLY A 1 324 ? -38.984 12.130 39.939 1.00 90.94 324 GLY A N 1
ATOM 2411 C CA . GLY A 1 324 ? -40.061 12.532 40.837 1.00 90.94 324 GLY A CA 1
ATOM 2412 C C . GLY A 1 324 ? -41.438 12.307 40.213 1.00 90.94 324 GLY A C 1
ATOM 2413 O O . GLY A 1 324 ? -41.688 11.279 39.592 1.00 90.94 324 GLY A O 1
ATOM 2414 N N . ASN A 1 325 ? -42.354 13.258 40.395 1.00 88.69 325 ASN A N 1
ATOM 2415 C CA . ASN A 1 325 ? -43.681 13.162 39.793 1.00 88.69 325 ASN A CA 1
ATOM 2416 C C . ASN A 1 325 ? -43.589 13.290 38.261 1.00 88.69 325 ASN A C 1
ATOM 2418 O O . ASN A 1 325 ? -42.876 14.158 37.761 1.00 88.69 325 ASN A O 1
ATOM 2422 N N . LEU A 1 326 ? -44.341 12.465 37.530 1.00 89.81 326 LEU A N 1
ATOM 2423 C CA . LEU A 1 326 ? -44.317 12.378 36.066 1.00 89.81 326 LEU A CA 1
ATOM 2424 C C . LEU A 1 326 ? -45.622 12.921 35.457 1.00 89.81 326 LEU A C 1
ATOM 2426 O O . LEU A 1 326 ? -46.424 12.151 34.920 1.00 89.81 326 LEU A O 1
ATOM 2430 N N . PRO A 1 327 ? -45.889 14.238 35.538 1.00 77.38 327 PRO A N 1
ATOM 2431 C CA . PRO A 1 327 ? -47.089 14.803 34.948 1.00 77.38 327 PRO A CA 1
ATOM 2432 C C . PRO A 1 327 ? -47.058 14.603 33.430 1.00 77.38 327 PRO A C 1
ATOM 2434 O O . PRO A 1 327 ? -46.078 14.936 32.764 1.00 77.38 327 PRO A O 1
ATOM 2437 N N . ASN A 1 328 ? -48.168 14.112 32.880 1.00 81.44 328 ASN A N 1
ATOM 2438 C CA . ASN A 1 328 ? -48.421 14.037 31.438 1.00 81.44 328 ASN A CA 1
ATOM 2439 C C . ASN A 1 328 ? -47.575 13.018 30.649 1.00 81.44 328 ASN A C 1
ATOM 2441 O O . ASN A 1 328 ? -47.495 13.122 29.423 1.00 81.44 328 ASN A O 1
ATOM 2445 N N . LEU A 1 329 ? -46.986 12.009 31.303 1.00 89.88 329 LEU A N 1
ATOM 2446 C CA . LEU A 1 329 ? -46.517 10.824 30.578 1.00 89.88 329 LEU A CA 1
ATOM 2447 C C . LEU A 1 329 ? -47.690 9.864 30.323 1.00 89.88 329 LEU A C 1
ATOM 2449 O O . LEU A 1 329 ? -48.484 9.569 31.214 1.00 89.88 329 LEU A O 1
ATOM 2453 N N . ILE A 1 330 ? -47.810 9.387 29.086 1.00 91.06 330 ILE A N 1
ATOM 2454 C CA . ILE A 1 330 ? -48.870 8.488 28.628 1.00 91.06 330 ILE A CA 1
ATOM 2455 C C . ILE A 1 330 ? -48.324 7.065 28.673 1.00 91.06 330 ILE A C 1
ATOM 2457 O O . ILE A 1 330 ? -47.300 6.764 28.053 1.00 91.06 330 ILE A O 1
ATOM 2461 N N . LYS A 1 331 ? -48.990 6.187 29.427 1.00 90.06 331 LYS A N 1
ATOM 2462 C CA . LYS A 1 331 ? -48.586 4.783 29.576 1.00 90.06 331 LYS A CA 1
ATOM 2463 C C . LYS A 1 331 ? -48.453 4.104 28.210 1.00 90.06 331 LYS A C 1
ATOM 2465 O O . LYS A 1 331 ? -49.318 4.257 27.353 1.00 90.06 331 LYS A O 1
ATOM 2470 N N . GLY A 1 332 ? -47.382 3.335 28.031 1.00 84.94 332 GLY A N 1
ATOM 2471 C CA . GLY A 1 332 ? -47.078 2.620 26.791 1.00 84.94 332 GLY A CA 1
ATOM 2472 C C . GLY A 1 332 ? -46.325 3.450 25.748 1.00 84.94 332 GLY A C 1
ATOM 2473 O O . GLY A 1 332 ? -45.838 2.877 24.775 1.00 84.94 332 GLY A O 1
ATOM 2474 N N . ASN A 1 333 ? -46.162 4.763 25.948 1.00 90.00 333 ASN A N 1
ATOM 2475 C CA . ASN A 1 333 ? -45.391 5.594 25.026 1.00 90.00 333 ASN A CA 1
ATOM 2476 C C . ASN A 1 333 ? -43.884 5.504 25.272 1.00 90.00 333 ASN A C 1
ATOM 2478 O O . ASN A 1 333 ? -43.407 5.290 26.391 1.00 90.00 333 ASN A O 1
ATOM 2482 N N . GLN A 1 334 ? -43.139 5.699 24.185 1.00 91.62 334 GLN A N 1
ATOM 2483 C CA . GLN A 1 334 ? -41.690 5.807 24.192 1.00 91.62 334 GLN A CA 1
ATOM 2484 C C . GLN A 1 334 ? -41.268 7.256 24.437 1.00 91.62 334 GLN A C 1
ATOM 2486 O O . GLN A 1 334 ? -41.772 8.172 23.789 1.00 91.62 334 GLN A O 1
ATOM 2491 N N . TYR A 1 335 ? -40.288 7.446 25.311 1.00 93.25 335 TYR A N 1
ATOM 2492 C CA . TYR A 1 335 ? -39.692 8.737 25.626 1.00 93.25 335 TYR A CA 1
ATOM 2493 C C . TYR A 1 335 ? -38.179 8.698 25.416 1.00 93.25 335 TYR A C 1
ATOM 2495 O O . TYR A 1 335 ? -37.542 7.651 25.555 1.00 93.25 335 TYR A O 1
ATOM 2503 N N . ILE A 1 336 ? -37.604 9.853 25.075 1.00 94.62 336 ILE A N 1
ATOM 2504 C CA . ILE A 1 33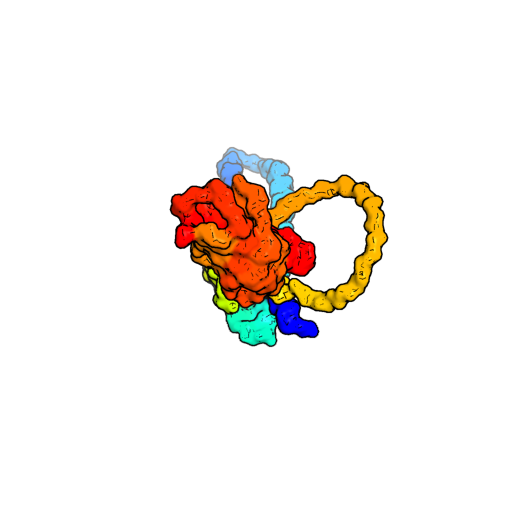6 ? -36.156 10.028 24.954 1.00 94.62 336 ILE A CA 1
ATOM 2505 C C . ILE A 1 336 ? -35.651 10.710 26.222 1.00 94.62 336 ILE A C 1
ATOM 2507 O O . ILE A 1 336 ? -36.070 11.819 26.546 1.00 94.62 336 ILE A O 1
ATOM 2511 N N . ILE A 1 337 ? -34.738 10.051 26.923 1.00 96.06 337 ILE A N 1
ATOM 2512 C CA . ILE A 1 337 ? -33.996 10.592 28.055 1.00 96.06 337 ILE A CA 1
ATOM 2513 C C . ILE A 1 337 ? -32.640 11.070 27.538 1.00 96.06 337 ILE A C 1
ATOM 2515 O O . ILE A 1 337 ? -31.800 10.261 27.142 1.00 96.06 337 ILE A O 1
ATOM 2519 N N . THR A 1 338 ? -32.418 12.380 27.546 1.00 95.62 338 THR A N 1
ATOM 2520 C CA . THR A 1 338 ? -31.107 12.981 27.294 1.00 95.62 338 THR A CA 1
ATOM 2521 C C . THR A 1 338 ? -30.303 12.953 28.586 1.00 95.62 338 THR A C 1
ATOM 2523 O O . THR A 1 338 ? -30.713 13.571 29.567 1.00 95.62 338 THR A O 1
ATOM 2526 N N . LEU A 1 339 ? -29.155 12.279 28.602 1.00 95.56 339 LEU A N 1
ATOM 2527 C CA . LEU A 1 339 ? -28.205 12.365 29.710 1.00 95.56 339 LEU A CA 1
ATOM 2528 C C . LEU A 1 339 ? -27.039 13.272 29.341 1.00 95.56 339 LEU A C 1
ATOM 2530 O O . LEU A 1 339 ? -26.496 13.180 28.240 1.00 95.56 339 LEU A O 1
ATOM 2534 N N . TYR A 1 340 ? -26.638 14.105 30.293 1.00 94.00 340 TYR A N 1
ATOM 2535 C CA . TYR A 1 340 ? -25.480 14.981 30.207 1.00 94.00 340 TYR A CA 1
ATOM 2536 C C . TYR A 1 340 ? -24.329 14.327 30.962 1.00 94.00 340 TYR A C 1
ATOM 2538 O O . TYR A 1 340 ? -24.329 14.265 32.191 1.00 94.00 340 TYR A O 1
ATOM 2546 N N . ILE A 1 341 ? -23.361 13.798 30.224 1.00 92.50 341 ILE A N 1
ATOM 2547 C CA . ILE A 1 341 ? -22.253 13.016 30.764 1.00 92.50 341 ILE A CA 1
ATOM 2548 C C . ILE A 1 341 ? -20.976 13.844 30.685 1.00 92.50 341 ILE A C 1
ATOM 2550 O O . ILE A 1 341 ? -20.551 14.252 29.603 1.00 92.50 341 ILE A O 1
ATOM 2554 N N . SER A 1 342 ? -20.354 14.074 31.836 1.00 88.69 342 SER A N 1
ATOM 2555 C CA . SER A 1 342 ? -19.057 14.728 31.954 1.00 88.69 342 SER A CA 1
ATOM 2556 C C . SER A 1 342 ? -17.942 13.690 31.933 1.00 88.69 342 SER A C 1
ATOM 2558 O O . SER A 1 342 ? -17.865 12.816 32.801 1.00 88.69 342 SER A O 1
ATOM 2560 N N . THR A 1 343 ? -17.060 13.804 30.943 1.00 85.38 343 THR A N 1
ATOM 2561 C CA . THR A 1 343 ? -15.841 12.997 30.834 1.00 85.38 343 THR A CA 1
ATOM 2562 C C . THR A 1 343 ? -14.656 13.940 30.832 1.00 85.38 343 THR A C 1
ATOM 2564 O O . THR A 1 343 ? -14.483 14.725 29.900 1.00 85.38 343 THR A O 1
ATOM 2567 N N . ASN A 1 344 ? -13.846 13.897 31.890 1.00 73.88 344 ASN A N 1
ATOM 2568 C CA . ASN A 1 344 ? -12.669 14.760 32.038 1.00 73.88 344 ASN A CA 1
ATOM 2569 C C . ASN A 1 344 ? -12.991 16.262 31.881 1.00 73.88 344 ASN A C 1
ATOM 2571 O O . ASN A 1 344 ? -12.229 17.003 31.268 1.00 73.88 344 ASN A O 1
ATOM 2575 N N . GLY A 1 345 ? -14.149 16.700 32.393 1.00 71.50 345 GLY A N 1
ATOM 2576 C CA . GLY A 1 345 ? -14.611 18.092 32.323 1.00 71.50 345 GLY A CA 1
ATOM 2577 C C . GLY A 1 345 ? -15.327 18.480 31.024 1.00 71.50 345 GLY A C 1
ATOM 2578 O O . GLY A 1 345 ? -15.931 19.548 30.974 1.00 71.50 345 GLY A O 1
ATOM 2579 N N . ASN A 1 346 ? -15.324 17.620 30.000 1.00 77.81 346 ASN A N 1
ATOM 2580 C CA . ASN A 1 346 ? -16.086 17.842 28.772 1.00 77.81 346 ASN A CA 1
ATOM 2581 C C . ASN A 1 346 ? -17.490 17.253 28.895 1.00 77.81 346 ASN A C 1
ATOM 2583 O O . ASN A 1 346 ? -17.647 16.072 29.211 1.00 77.81 346 ASN A O 1
ATOM 2587 N N . LEU A 1 347 ? -18.502 18.070 28.604 1.00 81.50 347 LEU A N 1
ATOM 2588 C CA . LEU A 1 347 ? -19.899 17.654 28.625 1.00 81.50 347 LEU A CA 1
ATOM 2589 C C . LEU A 1 347 ? -20.294 17.053 27.272 1.00 81.50 347 LEU A C 1
ATOM 2591 O O . LEU A 1 347 ? -20.183 17.697 26.232 1.00 81.50 347 LEU A O 1
ATOM 2595 N N . THR A 1 348 ? -20.785 15.822 27.299 1.00 87.25 348 THR A N 1
ATOM 2596 C CA . THR A 1 348 ? -21.332 15.099 26.145 1.00 87.25 348 THR A CA 1
ATOM 2597 C C . THR A 1 348 ? -22.788 14.744 26.410 1.00 87.25 348 THR A C 1
ATOM 2599 O O . THR A 1 348 ? -23.212 14.686 27.564 1.00 87.25 348 THR A O 1
ATOM 2602 N N . THR A 1 349 ? -23.575 14.540 25.353 1.00 89.81 349 THR A N 1
ATOM 2603 C CA . THR A 1 349 ? -24.997 14.195 25.485 1.00 89.81 349 THR A CA 1
ATOM 2604 C C . THR A 1 349 ? -25.279 12.845 24.858 1.00 89.81 349 THR A C 1
ATOM 2606 O O . THR A 1 349 ? -24.853 12.580 23.740 1.00 89.81 349 THR A O 1
ATOM 2609 N N . ILE A 1 350 ? -26.023 11.994 25.555 1.00 91.12 350 ILE A N 1
ATOM 2610 C CA . ILE A 1 350 ? -26.529 10.729 25.017 1.00 91.12 350 ILE A CA 1
ATOM 2611 C C . ILE A 1 350 ? -28.051 10.738 25.073 1.00 91.12 350 ILE A C 1
ATOM 2613 O O . ILE A 1 350 ? -28.640 11.058 26.101 1.00 91.12 350 ILE A O 1
ATOM 2617 N N . ASN A 1 351 ? -28.681 10.337 23.972 1.00 92.69 351 ASN A N 1
ATOM 2618 C CA . ASN A 1 351 ? -30.121 10.133 23.904 1.00 92.69 351 ASN A CA 1
ATOM 2619 C C . ASN A 1 351 ? -30.415 8.648 24.119 1.00 92.69 351 ASN A C 1
ATOM 2621 O O . ASN A 1 351 ? -30.010 7.816 23.309 1.00 92.69 351 ASN A O 1
ATOM 2625 N N . SER A 1 352 ? -31.110 8.332 25.207 1.00 92.69 352 SER A N 1
ATOM 2626 C CA . SER A 1 352 ? -31.540 6.977 25.557 1.00 92.69 352 SER A CA 1
ATOM 2627 C C . SER A 1 352 ? -33.050 6.844 25.410 1.00 92.69 352 SER A C 1
ATOM 2629 O O . SER A 1 352 ? -33.799 7.757 25.732 1.00 92.69 352 SER A O 1
ATOM 2631 N N . ILE A 1 353 ? -33.510 5.700 24.933 1.00 91.25 353 ILE A N 1
ATOM 2632 C CA . ILE A 1 353 ? -34.912 5.372 24.719 1.00 91.25 353 ILE A CA 1
ATOM 2633 C C . ILE A 1 353 ? -35.460 4.613 25.930 1.00 91.25 353 ILE A C 1
ATOM 2635 O O . ILE A 1 353 ? -34.883 3.608 26.347 1.00 91.25 353 ILE A O 1
ATOM 2639 N N . ALA A 1 354 ? -36.608 5.038 26.457 1.00 94.38 354 ALA A N 1
ATOM 2640 C CA . ALA A 1 354 ? -37.304 4.325 27.523 1.00 94.38 354 ALA A CA 1
ATOM 2641 C C . ALA A 1 354 ? -38.823 4.291 27.314 1.00 94.38 354 ALA A C 1
ATOM 2643 O O . ALA A 1 354 ? -39.409 5.275 26.866 1.00 94.38 354 ALA A O 1
ATOM 2644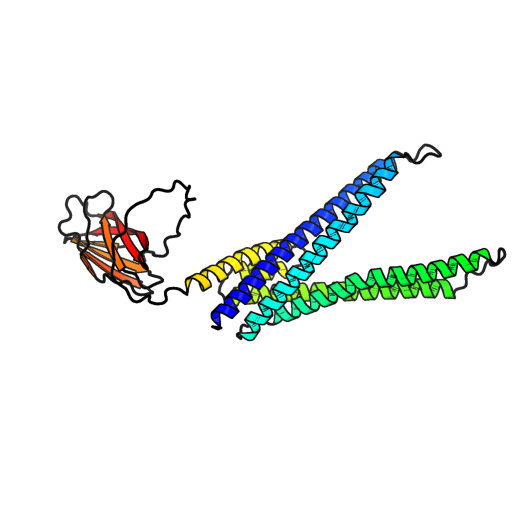 N N . TYR A 1 355 ? -39.467 3.173 27.656 1.00 94.75 355 TYR A N 1
ATOM 2645 C CA . TYR A 1 355 ? -40.930 3.073 27.672 1.00 94.75 355 TYR A CA 1
ATOM 2646 C C . TYR A 1 355 ? -41.492 3.439 29.033 1.00 94.75 355 TYR A C 1
ATOM 2648 O O . TYR A 1 355 ? -40.994 2.970 30.055 1.00 94.75 355 TYR A O 1
ATOM 2656 N N . TYR A 1 356 ? -42.565 4.222 29.039 1.00 94.44 356 TYR A N 1
ATOM 2657 C CA . TYR A 1 356 ? -43.306 4.493 30.259 1.00 94.44 356 TYR A CA 1
ATOM 2658 C C . TYR A 1 356 ? -44.278 3.346 30.576 1.00 94.44 356 TYR A C 1
ATOM 2660 O O 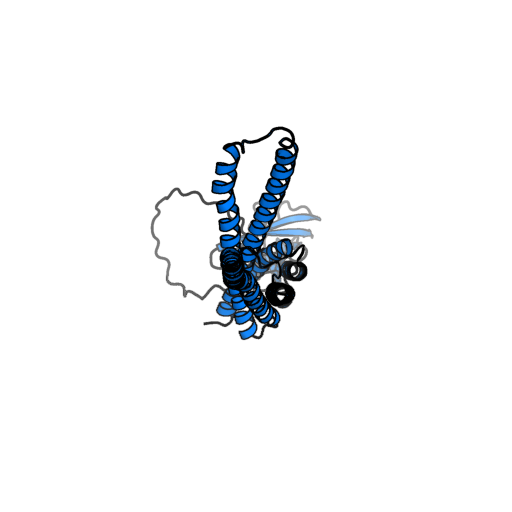. TYR A 1 356 ? -45.145 3.012 29.765 1.00 94.44 356 TYR A O 1
ATOM 2668 N N . GLN A 1 357 ? -44.110 2.728 31.744 1.00 90.88 357 GLN A N 1
ATOM 2669 C CA . GLN A 1 357 ? -44.879 1.586 32.240 1.00 90.88 357 GLN A CA 1
ATOM 2670 C C . GLN A 1 357 ? -45.361 1.860 33.673 1.00 90.88 357 GLN A C 1
ATOM 2672 O O . GLN A 1 357 ? -44.767 2.673 34.383 1.00 90.88 357 GLN A O 1
ATOM 2677 N N . ASP A 1 358 ? -46.441 1.187 34.082 1.00 76.38 358 ASP A N 1
ATOM 2678 C CA . ASP A 1 358 ? -46.978 1.324 35.446 1.00 76.38 358 ASP A CA 1
ATOM 2679 C C . ASP A 1 358 ? -46.082 0.655 36.489 1.00 76.38 358 ASP A C 1
ATOM 2681 O O . ASP A 1 358 ? -45.640 -0.493 36.249 1.00 76.38 358 ASP A O 1
#

Secondary structure (DSSP, 8-state):
--HHHHHHHHHHHHHHHHHHHHHHHHHHHHHHHHHHHHHHHHHHHHGGGTTS-S---TTHHHHHHHHHHHHHHHHHHHHHHHHHHHHHHHHHHHHHHHTT-S-HHHHHHHHHHHHHHHHHHHHHHHHHHHHHHHHHHHHHHHHS-TT-----HHHHHHHHHHHHHHHHHHHHHHHHHHHHHHHHHHHHHHHHHHTT-HHHHHHHHHHTSGGGHHHHHHHHHHHHHHHHHHHHHT--------------------------------EEEEEEEEETTSEEEEEEEESS-EEEEEEEETTSS-EE--EESSEEPSEEEEEEEE--S-TTPPTT-EEEEEEEEEETTEEEEEEEEEEEE-

Sequence (358 aa):
MSSQNVELEGLRKLKNGALLSLISQILIILVIIAVYSLSYLFILLGISSASSSSGLPSTLSFATGGIGMSVIIFPLVSLILEILGIVMLRSGYGKLKDLGKDVGMGKLGGTLFLIGLIVTILTPIVVLLLGTLVMNSITTSSITSPNASSISSTENNITLAIIIIFYSAAILGTTLILIGEILLGIGTYRVGDEYNEGTTRVGGTLIAIPIISFIGYMFAYYGLSKIINKLSLTNYPTPIMAQNPVQLIQQPSYGQQLQQTYVNQFSQIGQGVIKSNGYAQLTLYSPTTAVIASAQIQGTSLVSNNINPVFLNPGNNDIVINFGNLPNLIKGNQYIITLYISTNGNLTTINSIAYYQD

Radius of gyration: 34.1 Å; Cα contacts (8 Å, |Δi|>4): 544; chains: 1; bounding box: 88×53×93 Å

Solvent-accessible surface area (backbone atoms only — not comparable to full-atom values): 18924 Å² total; per-residue (Å²): 130,59,71,65,60,48,41,51,49,13,48,50,29,32,28,54,10,28,47,31,36,31,53,16,50,54,49,48,52,53,48,52,52,51,53,51,56,48,54,51,50,48,54,64,59,55,69,75,57,81,84,68,87,92,67,85,64,77,72,56,61,57,55,53,60,62,47,54,50,55,68,50,50,55,56,52,54,24,50,53,33,33,53,52,8,38,53,30,30,22,50,9,25,43,41,34,30,77,71,70,42,85,21,54,52,15,28,52,9,29,48,36,24,53,52,12,50,51,43,45,60,48,43,60,52,53,48,53,57,53,49,52,54,51,51,54,53,56,56,59,61,60,74,78,44,97,80,65,89,66,79,52,76,64,61,60,51,52,57,51,50,52,53,52,53,45,53,54,45,44,51,51,10,52,50,31,29,53,54,8,39,33,26,33,7,52,16,36,21,35,49,12,58,79,68,73,32,67,50,13,25,54,9,8,60,31,25,40,37,79,93,48,21,58,60,6,25,52,32,28,28,55,28,40,49,51,53,49,50,57,62,54,68,73,65,80,82,78,86,74,78,87,74,83,93,76,90,78,86,89,81,91,78,95,70,90,75,81,84,74,82,74,76,68,75,57,46,67,50,83,76,22,39,30,37,68,84,17,43,31,40,41,38,34,36,26,81,47,68,34,35,56,67,36,36,31,40,67,99,57,91,49,62,27,73,50,48,45,62,41,63,41,50,64,42,80,36,74,33,40,35,46,51,48,81,65,85,90,70,58,79,75,39,77,44,43,37,39,33,36,34,32,44,97,85,44,80,43,72,39,81,36,57,26,36,30,41,118

pLDDT: mean 82.56, std 19.36, range [32.22, 98.56]

InterPro domains:
  IPR009321 Protein of unknown function DUF973 [PF06157] (7-351)

Nearest PDB structures (foldseek):
  6m3p-assembly2_B  TM=2.498E-01  e=1.012E+00  Mus musculus
  6h2e-assembly1_P-2  TM=2.242E-01  e=2.838E+00  Aeromonas hydrophila subsp. hydrophila AL09-71
  6xj1-assembly1_B  TM=1.859E-01  e=5.931E+00  Schizosaccharomyces pombe 972h-